Protein AF-A0A7C1B7V8-F1 (afdb_monomer)

Secondary structure (DSSP, 8-state):
------PPEEEEEEEEE-S---HHHHHHHHHHH-TT--HHHHHHHHTSSSEEEEEE-HHHHHHHHHHHHHTTEEEEEEEE----STTT------B-TT------SS--HHHHHHHHHHHHS--HHHHHHHHHHHHHHHHHHHHT--EEEEE-SSTTSSHHHHHHHHHHHHHHTT--EEEEE--SSS--HHHHHT---SSSHHHHHHH---HHHHPEE-SSTTEEEE---SPPS-HHHHHTSHHHHHHHHHHHHH-SEEEEE---STT-SHHHHHHTTSSEEEEEEETTTS-HHHHHHHH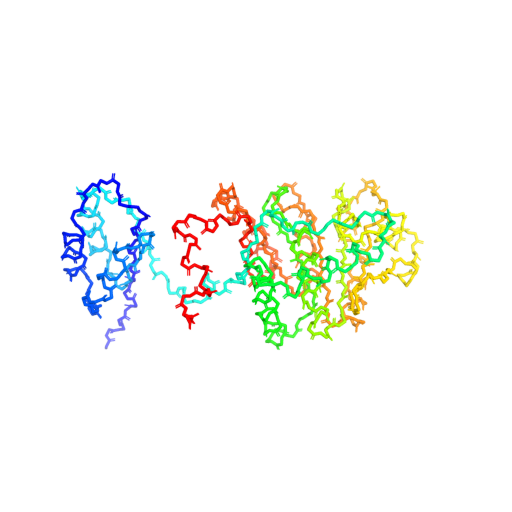HHHHHTT--EEEEEEES--TTSHHHHTT--------

Sequence (335 aa):
MKEDKPQKSYMVCVNEITSDADVQAIIENLSKFCKGARLDEVEHAVQSPPFSFRRMNFDSAQAAKEELEKLGCAVDIREGTGVSSAEEQLLFAQTSRKHKIRFAKGIDERQLIDSLDVFTSEDPAVEAYRALRTNLLVQMKQDNINSFLVTSPSPKEGKSTTVANLGIALANAGKKTILVDMDLRHSVLHEFMGIDNSLGVTNIVLDSLDPDLAISHTVFERLHFLPSGPTPPNPAEILSSSSVRELLAMLSNDFDVVLVDSPPIIGLTDAVVLGTIVGGVFLVIRAGRTSRQQMSLAVQMLQNVGCHILGAVLNEVDIHKPYYKVYAYSRSSRA

Nearest PDB structures (foldseek):
  3la6-assembly2_M  TM=8.755E-01  e=5.871E-21  Escherichia coli K-12
  3la6-assembly2_L  TM=8.670E-01  e=3.933E-21  Escherichia coli K-12
  3la6-assembly1_G  TM=8.899E-01  e=5.790E-20  Escherichia coli K-12
  3la6-assembly2_P  TM=8.646E-01  e=1.844E-20  Escherichia coli K-12
  3la6-assembly1_E  TM=8.677E-01  e=3.460E-20  Escherichia coli K-12

Solvent-accessible surface area (backbone atoms only — not comparable to full-atom values): 18193 Å² total; per-residue (Å²): 132,86,81,79,70,85,73,70,30,17,28,37,34,39,58,40,75,75,50,98,50,57,67,65,60,54,39,57,55,50,59,75,55,42,85,85,65,56,69,70,60,46,52,58,40,69,78,49,52,54,38,72,50,70,76,21,44,62,70,47,33,51,53,51,40,59,56,40,43,75,50,35,28,45,65,48,79,42,79,44,66,90,75,71,62,68,87,76,56,34,45,60,24,45,32,48,83,87,73,71,71,71,31,58,78,82,73,50,75,68,59,51,49,53,60,55,45,51,75,71,43,88,46,67,39,44,52,13,30,49,48,26,38,54,50,48,59,50,49,29,66,74,70,72,40,42,29,34,32,32,27,23,38,50,83,94,34,46,36,50,61,48,48,52,49,38,42,52,43,36,12,76,70,72,32,41,23,34,39,35,37,59,20,43,88,71,71,54,51,36,51,51,60,38,47,76,45,82,45,14,51,43,38,33,64,74,68,66,42,63,61,79,81,32,50,37,80,47,96,47,72,51,29,34,37,32,26,25,20,57,69,60,96,56,51,58,62,51,60,65,34,68,55,47,50,51,51,52,51,51,47,48,71,80,28,65,30,30,40,32,29,40,41,33,38,60,96,42,63,54,35,51,50,46,32,67,72,37,62,25,28,37,36,30,38,26,51,99,68,61,48,70,68,46,50,52,50,37,51,48,57,34,52,77,68,67,32,46,72,69,35,38,30,44,21,54,43,59,62,86,42,70,74,42,39,78,78,60,80,82,86,92,82,80,134

Foldseek 3Di:
DDDDDPQWKKKKWFADQADPQDLVQLLVLVVVFQDPDDSVVSSVCSVFPGDMGIGGHPVSNVSSQVSSVVSRTDMDMGTCPPPPDPAVVFLEQEAAPPDLLFQAQPDDPVSLVVNVVVCVDPDSNNVSLLSSLVSVVVVCVVLVFFEEEEAALAPPLQLLVSLLSNLLSNLVVVWLEEEAELALPDFDNCRSQSHDQQDFLCCCQPVVDDQVVQWADGSGHSYIYGHSHHRDPDSQVSLLDVSVLVVVVVCRVVTSHYYYYYYHDHPDCNSLNVLLSHPAYEYRAEPPPQDPVSVVVSVCSNVVSPGHYSHYYYYNDPCVDSVNVVVSDDDDDDD

Structure (mmCIF, N/CA/C/O backbone):
data_AF-A0A7C1B7V8-F1
#
_entry.id   AF-A0A7C1B7V8-F1
#
loop_
_atom_site.group_PDB
_atom_site.id
_atom_site.type_symbol
_atom_site.label_atom_id
_atom_site.label_alt_id
_atom_site.label_comp_id
_atom_site.label_asym_id
_atom_site.label_entity_id
_atom_site.label_seq_id
_atom_site.pdbx_PDB_ins_code
_atom_site.Cartn_x
_atom_site.Cartn_y
_atom_site.Cartn_z
_atom_site.occupancy
_atom_site.B_iso_or_equiv
_atom_site.auth_seq_id
_atom_site.auth_comp_id
_atom_site.auth_asym_id
_atom_site.auth_atom_id
_atom_site.pdbx_PDB_model_num
ATOM 1 N N . MET A 1 1 ? -52.965 10.461 3.002 1.00 36.53 1 MET A N 1
ATOM 2 C CA . MET A 1 1 ? -52.001 9.788 3.898 1.00 36.53 1 MET A CA 1
ATOM 3 C C . MET A 1 1 ? -50.746 10.638 3.919 1.00 36.53 1 MET A C 1
ATOM 5 O O . MET A 1 1 ? -50.216 10.895 2.850 1.00 36.53 1 MET A O 1
ATOM 9 N N . LYS A 1 2 ? -50.352 11.179 5.078 1.00 31.59 2 LYS A N 1
ATOM 10 C CA . LYS A 1 2 ? -49.068 11.881 5.210 1.00 31.59 2 LYS A CA 1
ATOM 11 C C . LYS A 1 2 ? -47.972 10.817 5.161 1.00 31.59 2 LYS A C 1
ATOM 13 O O . LYS A 1 2 ? -48.009 9.901 5.974 1.00 31.59 2 LYS A O 1
ATOM 18 N N . GLU A 1 3 ? -47.072 10.911 4.191 1.00 31.23 3 GLU A N 1
ATOM 19 C CA . GLU A 1 3 ? -45.829 10.139 4.185 1.00 31.23 3 GLU A CA 1
ATOM 20 C C . GLU A 1 3 ? -45.003 10.557 5.404 1.00 31.23 3 GLU A C 1
ATOM 22 O O . GLU A 1 3 ? -44.653 11.732 5.556 1.00 31.23 3 GLU A O 1
ATOM 27 N N . ASP A 1 4 ? -44.752 9.608 6.304 1.00 32.50 4 ASP A N 1
ATOM 28 C CA . ASP A 1 4 ? -43.864 9.802 7.444 1.00 32.50 4 ASP A CA 1
ATOM 29 C C . ASP A 1 4 ? -42.441 9.977 6.901 1.00 32.50 4 ASP A C 1
ATOM 31 O O . ASP A 1 4 ? -41.852 9.057 6.331 1.00 32.50 4 ASP A O 1
ATOM 35 N N . LYS A 1 5 ? -41.890 11.189 7.031 1.00 33.28 5 LYS A N 1
ATOM 36 C CA . LYS A 1 5 ? -40.470 11.423 6.751 1.00 33.28 5 LYS A CA 1
ATOM 37 C C . LYS A 1 5 ? -39.650 10.543 7.703 1.00 33.28 5 LYS A C 1
ATOM 39 O O . LYS A 1 5 ? -39.970 10.525 8.892 1.00 33.28 5 LYS A O 1
ATOM 44 N N . PRO A 1 6 ? -38.579 9.872 7.239 1.00 41.44 6 PRO A N 1
ATOM 45 C CA . PRO A 1 6 ? -37.715 9.099 8.122 1.00 41.44 6 PRO A CA 1
ATOM 46 C C . PRO A 1 6 ? -37.176 10.021 9.219 1.00 41.44 6 PRO A C 1
ATOM 48 O O . PRO A 1 6 ? -36.476 11.000 8.950 1.00 41.44 6 PRO A O 1
ATOM 51 N N . GLN A 1 7 ? -37.575 9.747 10.460 1.00 52.75 7 GLN A N 1
ATOM 52 C CA . GLN A 1 7 ? -37.152 10.519 11.618 1.00 52.75 7 GLN A CA 1
ATOM 53 C C . GLN A 1 7 ? -35.644 10.312 11.791 1.00 52.75 7 GLN A C 1
ATOM 55 O O . GLN A 1 7 ? -35.180 9.175 11.896 1.00 52.75 7 GLN A O 1
ATOM 60 N N . LYS A 1 8 ? -34.869 11.404 11.775 1.00 56.47 8 LYS A N 1
ATOM 61 C CA . LYS A 1 8 ? -33.419 11.360 11.997 1.00 56.47 8 LYS A CA 1
ATOM 62 C C . LYS A 1 8 ? -33.140 10.660 13.326 1.00 56.47 8 LYS A C 1
ATOM 64 O O . LYS A 1 8 ? -33.632 11.093 14.369 1.00 56.47 8 LYS A O 1
ATOM 69 N N . SER A 1 9 ? -32.376 9.575 13.272 1.00 61.22 9 SER A N 1
ATOM 70 C CA . SER A 1 9 ? -31.917 8.871 14.465 1.00 61.22 9 SER A CA 1
ATOM 71 C C . SER A 1 9 ? -30.567 9.431 14.887 1.00 61.22 9 SER A C 1
ATOM 73 O O . SER A 1 9 ? -29.793 9.855 14.042 1.00 61.22 9 SER A O 1
ATOM 75 N N . TYR A 1 10 ? -30.284 9.451 16.177 1.00 65.19 10 TYR A N 1
ATOM 76 C CA . TYR A 1 10 ? -29.049 9.944 16.766 1.00 65.19 10 TYR A CA 1
ATOM 77 C C . TYR A 1 10 ? -28.440 8.846 17.636 1.00 65.19 10 TYR A C 1
ATOM 79 O O . TYR A 1 10 ? -29.138 7.946 18.121 1.00 65.19 10 TYR A O 1
ATOM 87 N N . MET A 1 11 ? -27.121 8.909 17.785 1.00 67.56 11 MET A N 1
ATOM 88 C CA . MET A 1 11 ? -26.319 7.981 18.566 1.00 67.56 11 MET A CA 1
ATOM 89 C C . MET A 1 11 ? -25.524 8.749 19.619 1.00 67.56 11 MET A C 1
ATOM 91 O O . MET A 1 11 ? -24.864 9.733 19.290 1.00 67.56 11 MET A O 1
ATOM 95 N N . VAL A 1 12 ? -25.574 8.287 20.867 1.00 68.62 12 VAL A N 1
ATOM 96 C CA . VAL A 1 12 ? -24.780 8.826 21.981 1.00 68.62 12 VAL A CA 1
ATOM 97 C C . VAL A 1 12 ? -23.567 7.927 22.174 1.00 68.62 12 VAL A C 1
ATOM 99 O O . VAL A 1 12 ? -23.729 6.724 22.360 1.00 68.62 12 VAL A O 1
ATOM 102 N N . CYS A 1 13 ? -22.364 8.491 22.099 1.00 65.44 13 CYS A N 1
ATOM 103 C CA . CYS A 1 13 ? -21.090 7.800 22.277 1.00 65.44 13 CYS A CA 1
ATOM 104 C C . CYS A 1 13 ? -20.466 8.231 23.603 1.00 65.44 13 CYS A C 1
ATOM 106 O O . CYS A 1 13 ? -20.126 9.401 23.758 1.00 65.44 13 CYS A O 1
ATOM 108 N N . VAL A 1 14 ? -20.281 7.295 24.530 1.00 69.94 14 VAL A N 1
ATOM 109 C CA . VAL A 1 14 ? -19.531 7.530 25.767 1.00 69.94 14 VAL A CA 1
ATOM 110 C C . VAL A 1 14 ? -18.103 7.077 25.527 1.00 69.94 14 VAL A C 1
ATOM 112 O O . VAL A 1 14 ? -17.862 5.894 25.307 1.00 69.94 14 VAL A O 1
ATOM 115 N N . ASN A 1 15 ? -17.174 8.027 25.509 1.00 54.84 15 ASN A N 1
ATOM 116 C CA . ASN A 1 15 ? -15.785 7.800 25.131 1.00 54.84 15 ASN A CA 1
ATOM 117 C C . ASN A 1 15 ? -14.936 7.328 26.321 1.00 54.84 15 ASN A C 1
ATOM 119 O O . ASN A 1 15 ? -14.129 6.413 26.178 1.00 54.84 15 ASN A O 1
ATOM 123 N N . GLU A 1 16 ? -15.136 7.939 27.489 1.00 60.66 16 GLU A N 1
ATOM 124 C CA . GLU A 1 16 ? -14.394 7.669 28.724 1.00 60.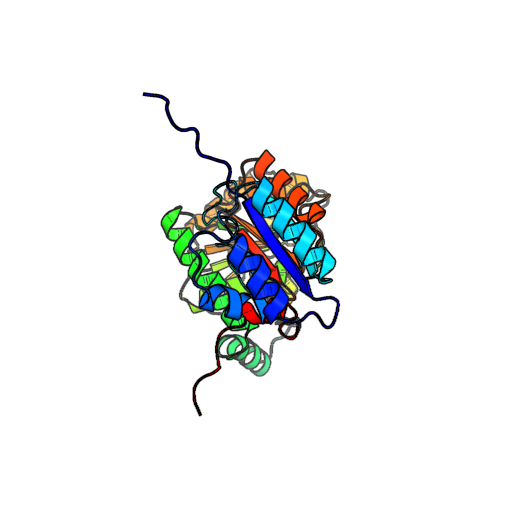66 16 GLU A CA 1
ATOM 125 C C . GLU A 1 16 ? -15.288 7.947 29.941 1.00 60.66 16 GLU A C 1
ATOM 127 O O . GLU A 1 16 ? -16.162 8.814 29.881 1.00 60.66 16 GLU A O 1
ATOM 132 N N . ILE A 1 17 ? -15.049 7.238 31.047 1.00 66.06 17 ILE A N 1
ATOM 133 C CA . ILE A 1 17 ? -15.612 7.545 32.369 1.00 66.06 17 ILE A CA 1
ATOM 134 C C . ILE A 1 17 ? -14.462 8.147 33.183 1.00 66.06 17 ILE A C 1
ATOM 136 O O . ILE A 1 17 ? -13.471 7.467 33.440 1.00 66.06 17 ILE A O 1
ATOM 140 N N . THR A 1 18 ? -14.542 9.442 33.491 1.00 54.88 18 THR A N 1
ATOM 141 C CA . THR A 1 18 ? -13.390 10.242 33.963 1.00 54.88 18 THR A CA 1
ATOM 142 C C . THR A 1 18 ? -13.337 10.448 35.482 1.00 54.88 18 THR A C 1
ATOM 144 O O . THR A 1 18 ? -12.369 11.014 35.986 1.00 54.88 18 THR A O 1
ATOM 147 N N . SER A 1 19 ? -14.332 9.963 36.227 1.00 58.62 19 SER A N 1
ATOM 148 C CA . SER A 1 19 ? -14.386 9.967 37.698 1.00 58.62 19 SER A CA 1
ATOM 149 C C . SER A 1 19 ? -14.930 8.632 38.228 1.00 58.62 19 SER A C 1
ATOM 151 O O . SER A 1 19 ? -15.380 7.811 37.429 1.00 58.62 19 SER A O 1
ATOM 153 N N . ASP A 1 20 ? -14.896 8.410 39.554 1.00 52.47 20 ASP A N 1
ATOM 154 C CA . ASP A 1 20 ? -15.548 7.282 40.258 1.00 52.47 20 ASP A CA 1
ATOM 155 C C . ASP A 1 20 ? -17.086 7.369 40.134 1.00 52.47 20 ASP A C 1
ATOM 157 O O . ASP A 1 20 ? -17.823 7.548 41.105 1.00 52.47 20 ASP A O 1
ATOM 161 N N . ALA A 1 21 ? -17.578 7.330 38.903 1.00 57.38 21 ALA A N 1
ATOM 162 C CA . ALA A 1 21 ? -18.981 7.327 38.571 1.00 57.38 21 ALA A CA 1
ATOM 163 C C . ALA A 1 21 ? -19.540 5.937 38.866 1.00 57.38 21 ALA A C 1
ATOM 165 O O . ALA A 1 21 ? -19.000 4.925 38.412 1.00 57.38 21 ALA A O 1
ATOM 166 N N . ASP A 1 22 ? -20.634 5.886 39.621 1.00 66.44 22 ASP A N 1
ATOM 167 C CA . ASP A 1 22 ? -21.344 4.637 39.844 1.00 66.44 22 ASP A CA 1
ATOM 168 C C . ASP A 1 22 ? -21.867 4.122 38.494 1.00 66.44 22 ASP A C 1
ATOM 170 O O . ASP A 1 22 ? -22.705 4.756 37.845 1.00 66.44 22 ASP A O 1
ATOM 174 N N . VAL A 1 23 ? -21.350 2.973 38.058 1.00 65.25 23 VAL A N 1
ATOM 175 C CA . VAL A 1 23 ? -21.779 2.273 36.839 1.00 65.25 23 VAL A CA 1
ATOM 176 C C . VAL A 1 23 ? -23.301 2.100 36.835 1.00 65.25 23 VAL A C 1
ATOM 178 O O . VAL A 1 23 ? -23.920 2.245 35.781 1.00 65.25 23 VAL A O 1
ATOM 181 N N . GLN A 1 24 ? -23.920 1.913 38.008 1.00 68.56 24 GLN A N 1
ATOM 182 C CA . GLN A 1 24 ? -25.375 1.835 38.140 1.00 68.56 24 GLN A CA 1
ATOM 183 C C . GLN A 1 24 ? -26.082 3.144 37.776 1.00 68.56 24 GLN A C 1
ATOM 185 O O . GLN A 1 24 ? -27.079 3.117 37.059 1.00 68.56 24 GLN A O 1
ATOM 190 N N . ALA A 1 25 ? -25.539 4.302 38.159 1.00 71.31 25 ALA A N 1
ATOM 191 C CA . ALA A 1 25 ? -26.115 5.598 37.797 1.00 71.31 25 ALA A CA 1
ATOM 192 C C . ALA A 1 25 ? -26.043 5.864 36.281 1.00 71.31 25 ALA A C 1
ATOM 194 O O . ALA A 1 25 ? -26.948 6.471 35.703 1.00 71.31 25 ALA A O 1
ATOM 195 N N . ILE A 1 26 ? -24.986 5.385 35.615 1.00 70.12 26 ILE A N 1
ATOM 196 C CA . ILE A 1 26 ? -24.851 5.466 34.154 1.00 70.12 26 ILE A CA 1
ATOM 197 C C . ILE A 1 26 ? -25.888 4.559 33.470 1.00 70.12 26 ILE A C 1
ATOM 199 O O . ILE A 1 26 ? -26.580 5.005 32.551 1.00 70.12 26 ILE A O 1
ATOM 203 N N . ILE A 1 27 ? -26.042 3.315 33.941 1.00 70.19 27 ILE A N 1
ATOM 204 C CA . ILE A 1 27 ? -27.020 2.346 33.419 1.00 70.19 27 ILE A CA 1
ATOM 205 C C . ILE A 1 27 ? -28.453 2.857 33.595 1.00 70.19 27 ILE A C 1
ATOM 207 O O . ILE A 1 27 ? -29.228 2.831 32.636 1.00 70.19 27 ILE A O 1
ATOM 211 N N . GLU A 1 28 ? -28.812 3.356 34.781 1.00 72.12 28 GLU A N 1
ATOM 212 C CA . GLU A 1 28 ? -30.149 3.888 35.060 1.00 72.12 28 GLU A CA 1
ATOM 213 C C . GLU A 1 28 ? -30.499 5.056 34.136 1.00 72.12 28 GLU A C 1
ATOM 215 O O . GLU A 1 28 ? -31.605 5.103 33.593 1.00 72.12 28 GLU A O 1
ATOM 220 N N . ASN A 1 29 ? -29.565 5.985 33.913 1.00 70.69 29 ASN A N 1
ATOM 221 C CA . ASN A 1 29 ? -29.814 7.128 33.039 1.00 70.69 29 ASN A CA 1
ATOM 222 C C . ASN A 1 29 ? -29.916 6.706 31.573 1.00 70.69 29 ASN A C 1
ATOM 224 O O . ASN A 1 29 ? -30.875 7.073 30.901 1.00 70.69 29 ASN A O 1
ATOM 228 N N . LEU A 1 30 ? -29.024 5.848 31.079 1.00 66.88 30 LEU A N 1
ATOM 229 C CA . LEU A 1 30 ? -29.104 5.345 29.703 1.00 66.88 30 LEU A CA 1
ATOM 230 C C . LEU A 1 30 ? -30.388 4.550 29.436 1.00 66.88 30 LEU A C 1
ATOM 232 O O . LEU A 1 30 ? -31.000 4.705 28.376 1.00 66.88 30 LEU A O 1
ATOM 236 N N . SER A 1 31 ? -30.839 3.759 30.410 1.00 67.50 31 SER A N 1
ATOM 237 C CA . SER A 1 31 ? -32.071 2.968 30.319 1.00 67.50 31 SER A CA 1
ATOM 238 C C . SER A 1 31 ? -33.328 3.840 30.204 1.00 67.50 31 SER A C 1
ATOM 240 O O . SER A 1 31 ? -34.290 3.434 29.553 1.00 67.50 31 SER A O 1
ATOM 242 N N . LYS A 1 32 ? -33.324 5.066 30.756 1.00 71.88 32 LYS A N 1
ATOM 243 C CA . LYS A 1 32 ? -34.427 6.035 30.587 1.00 71.88 32 LYS A CA 1
ATOM 244 C C . LYS A 1 32 ? -34.568 6.520 29.140 1.00 71.88 32 LYS A C 1
ATOM 246 O O . LYS A 1 32 ? -35.684 6.807 28.704 1.00 71.88 32 LYS A O 1
ATOM 251 N N . PHE A 1 33 ? -33.464 6.610 28.395 1.00 67.44 33 PHE A N 1
ATOM 252 C CA . PHE A 1 33 ? -33.442 7.187 27.043 1.00 67.44 33 PHE A CA 1
ATOM 253 C C . PHE A 1 33 ? -33.436 6.135 25.921 1.00 67.44 33 PHE A C 1
ATOM 255 O O . PHE A 1 33 ? -33.865 6.425 24.801 1.00 67.44 33 PHE A O 1
ATOM 262 N N . CYS A 1 34 ? -33.004 4.902 26.199 1.00 59.91 34 CYS A N 1
ATOM 263 C CA . CYS A 1 34 ? -32.953 3.814 25.221 1.00 59.91 34 CYS A CA 1
ATOM 264 C C . CYS A 1 34 ? -34.300 3.080 25.108 1.00 59.91 34 CYS A C 1
ATOM 266 O O . CYS A 1 34 ? -34.533 2.063 25.760 1.00 59.91 34 CYS A O 1
ATOM 268 N N . LYS A 1 35 ? -35.201 3.540 24.231 1.00 55.81 35 LYS A N 1
ATOM 269 C CA . LYS A 1 35 ? -36.433 2.790 23.925 1.00 55.81 35 LYS A CA 1
ATOM 270 C C . LYS A 1 35 ? -36.110 1.502 23.152 1.00 55.81 35 LYS A C 1
ATOM 272 O O . LYS A 1 35 ? -35.829 1.549 21.958 1.00 55.81 35 LYS A O 1
ATOM 277 N N . GLY A 1 36 ? -36.202 0.353 23.826 1.00 52.28 36 GLY A N 1
ATOM 278 C CA . GLY A 1 36 ? -36.128 -0.979 23.207 1.00 52.28 36 GLY A CA 1
ATOM 279 C C . GLY A 1 36 ? -34.764 -1.677 23.253 1.00 52.28 36 GLY A C 1
ATOM 280 O O . GLY A 1 36 ? -34.631 -2.723 22.624 1.00 52.28 36 GLY A O 1
ATOM 281 N N . ALA A 1 37 ? -33.779 -1.134 23.975 1.00 52.19 37 ALA A N 1
ATOM 282 C CA . ALA A 1 37 ? -32.569 -1.877 24.344 1.00 52.19 37 ALA A CA 1
ATOM 283 C C . ALA A 1 37 ? -32.852 -2.712 25.598 1.00 52.19 37 ALA A C 1
ATOM 285 O O . ALA A 1 37 ? -33.590 -2.262 26.481 1.00 52.19 37 ALA A O 1
ATOM 286 N N . ARG A 1 38 ? -32.302 -3.926 25.683 1.00 57.56 38 ARG A N 1
ATOM 287 C CA . ARG A 1 38 ? -32.459 -4.732 26.898 1.00 57.56 38 ARG A CA 1
ATOM 288 C C . ARG A 1 38 ? -31.463 -4.261 27.968 1.00 57.56 38 ARG A C 1
ATOM 290 O O . ARG A 1 38 ? -30.351 -3.859 27.638 1.00 57.56 38 ARG A O 1
ATOM 297 N N . LEU A 1 39 ? -31.865 -4.288 29.242 1.00 61.56 39 LEU A N 1
ATOM 298 C CA . LEU A 1 39 ? -31.063 -3.762 30.360 1.00 61.56 39 LEU A CA 1
ATOM 299 C C . LEU A 1 39 ? -29.679 -4.436 30.452 1.00 61.56 39 LEU A C 1
ATOM 301 O O . LEU A 1 39 ? -28.682 -3.767 30.689 1.00 61.56 39 LEU A O 1
ATOM 305 N N . ASP A 1 40 ? -29.616 -5.737 30.162 1.00 62.34 40 ASP A N 1
ATOM 306 C CA . ASP A 1 40 ? -28.395 -6.549 30.104 1.00 62.34 40 ASP A CA 1
ATOM 307 C C . ASP A 1 40 ? -27.401 -6.071 29.029 1.00 62.34 40 ASP A C 1
ATOM 309 O O . ASP A 1 40 ? -26.188 -6.118 29.235 1.00 62.34 40 ASP A O 1
ATOM 313 N N . GLU A 1 41 ? -27.892 -5.551 27.900 1.00 59.75 41 GLU A N 1
ATOM 314 C CA . GLU A 1 41 ? -27.043 -4.969 26.850 1.00 59.75 41 GLU A CA 1
ATOM 315 C C . GLU A 1 41 ? -26.436 -3.633 27.298 1.00 59.75 41 GLU A C 1
ATOM 317 O O . GLU A 1 41 ? -25.274 -3.345 27.004 1.00 59.75 41 GLU A O 1
ATOM 322 N N . VAL A 1 42 ? -27.209 -2.829 28.038 1.00 63.50 42 VAL A N 1
ATOM 323 C CA . VAL A 1 42 ? -26.752 -1.551 28.601 1.00 63.50 42 VAL 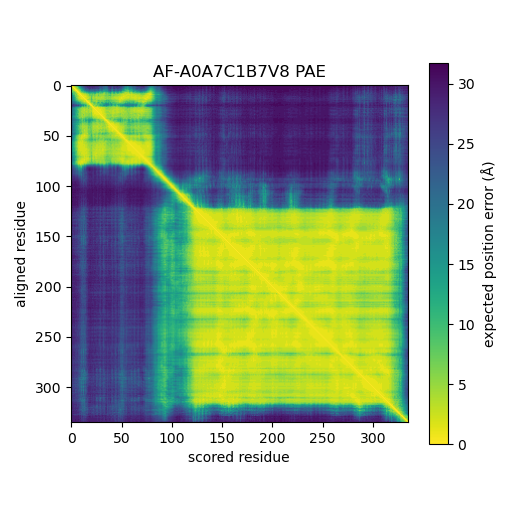A CA 1
ATOM 324 C C . VAL A 1 42 ? -25.700 -1.800 29.682 1.00 63.50 42 VAL A C 1
ATOM 326 O O . VAL A 1 42 ? -24.635 -1.187 29.648 1.00 63.50 42 VAL A O 1
ATOM 329 N N . GLU A 1 43 ? -25.962 -2.734 30.597 1.00 65.62 43 GLU A N 1
ATOM 330 C CA . GLU A 1 43 ? -25.045 -3.121 31.674 1.00 65.62 43 GLU A CA 1
ATOM 331 C C . GLU A 1 43 ? -23.687 -3.579 31.141 1.00 65.62 43 GLU A C 1
ATOM 333 O O . GLU A 1 43 ? -22.645 -3.120 31.613 1.00 65.62 43 GLU A O 1
ATOM 338 N N . HIS A 1 44 ? -23.688 -4.444 30.124 1.00 65.88 44 HIS A N 1
ATOM 339 C CA . HIS A 1 44 ? -22.452 -4.936 29.527 1.00 65.88 44 HIS A CA 1
ATOM 340 C C . HIS A 1 44 ? -21.672 -3.826 28.809 1.00 65.88 44 HIS A C 1
ATOM 342 O O . HIS A 1 44 ? -20.452 -3.735 28.948 1.00 65.88 44 HIS A O 1
ATOM 348 N N . ALA A 1 45 ? -22.369 -2.956 28.073 1.00 58.91 45 ALA A N 1
ATOM 349 C CA . ALA A 1 45 ? -21.749 -1.860 27.336 1.00 58.91 45 ALA A CA 1
ATOM 350 C C . ALA A 1 45 ? -21.069 -0.844 28.271 1.00 58.91 45 ALA A C 1
ATOM 352 O O . ALA A 1 45 ? -19.942 -0.423 28.009 1.00 58.91 45 ALA A O 1
ATOM 353 N N . VAL A 1 46 ? -21.717 -0.493 29.387 1.00 64.81 46 VAL A N 1
ATOM 354 C CA . VAL A 1 46 ? -21.217 0.523 30.328 1.00 64.81 46 VAL A CA 1
ATOM 355 C C . VAL A 1 46 ? -19.934 0.087 31.042 1.00 64.81 46 VAL A C 1
ATOM 357 O O . VAL A 1 46 ? -19.083 0.923 31.342 1.00 64.81 46 VAL A O 1
ATOM 360 N N . GLN A 1 47 ? -19.742 -1.217 31.254 1.00 65.00 47 GLN A N 1
ATOM 361 C CA . GLN A 1 47 ? -18.530 -1.763 31.877 1.00 65.00 47 GLN A CA 1
ATOM 362 C C . GLN A 1 47 ? -17.268 -1.613 31.013 1.00 65.00 47 GLN A C 1
ATOM 364 O O . GLN A 1 47 ? -16.165 -1.869 31.496 1.00 65.00 47 GLN A O 1
ATOM 369 N N . SER A 1 48 ? -17.392 -1.254 29.732 1.00 56.28 48 SER A N 1
ATOM 370 C CA . SER A 1 48 ? -16.259 -1.193 28.802 1.00 56.28 48 SER A CA 1
ATOM 371 C C . SER A 1 48 ? -16.341 0.004 27.847 1.00 56.28 48 SER A C 1
ATOM 373 O O . SER A 1 48 ? -16.601 -0.180 26.657 1.00 56.28 48 SER A O 1
ATOM 375 N N . PRO 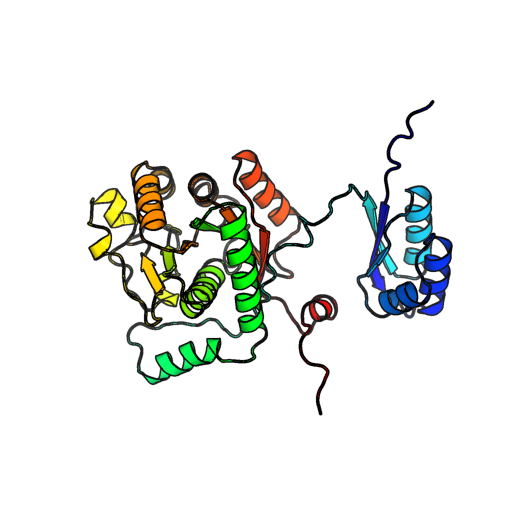A 1 49 ? -16.076 1.241 28.320 1.00 55.41 49 PRO A N 1
ATOM 376 C CA . PRO A 1 49 ? -15.935 2.387 27.434 1.00 55.41 49 PRO A CA 1
ATOM 377 C C . PRO A 1 49 ? -14.791 2.203 26.411 1.00 55.41 49 PRO A C 1
ATOM 379 O O . PRO A 1 49 ? -13.728 1.672 26.754 1.00 55.41 49 PRO A O 1
ATOM 382 N N . PRO A 1 50 ? -14.972 2.683 25.169 1.00 51.38 50 PRO A N 1
ATOM 383 C CA . PRO A 1 50 ? -16.135 3.432 24.727 1.00 51.38 50 PRO A CA 1
ATOM 384 C C . PRO A 1 50 ? -17.266 2.544 24.225 1.00 51.38 50 PRO A C 1
ATOM 386 O O . PRO A 1 50 ? -17.050 1.507 23.601 1.00 51.38 50 PRO A O 1
ATOM 389 N N . PHE A 1 51 ? -18.485 3.029 24.407 1.00 61.06 51 PHE A N 1
ATOM 390 C CA . PHE A 1 51 ? -19.697 2.373 23.937 1.00 61.06 51 PHE A CA 1
ATOM 391 C C . PHE A 1 51 ? -20.650 3.397 23.325 1.00 61.06 51 PHE A C 1
ATOM 393 O O . PHE A 1 51 ? -20.509 4.608 23.516 1.00 61.06 51 PHE A O 1
ATOM 400 N N . SER A 1 52 ? -21.629 2.920 22.557 1.00 64.38 52 SER A N 1
ATOM 401 C CA . SER A 1 52 ? -22.598 3.804 21.916 1.00 64.38 52 SER A CA 1
ATOM 402 C C . SER A 1 52 ? -24.009 3.244 21.933 1.00 64.38 52 SER A C 1
ATOM 404 O O . SER A 1 52 ? -24.199 2.047 21.731 1.00 64.38 52 SER A O 1
ATOM 406 N N . PHE A 1 53 ? -24.989 4.127 22.104 1.00 67.06 53 PHE A N 1
ATOM 407 C CA . PHE A 1 53 ? -26.407 3.789 22.058 1.00 67.06 53 PHE A CA 1
ATOM 408 C C . PHE A 1 53 ? -27.068 4.458 20.864 1.00 67.06 53 PHE A C 1
ATOM 410 O O . PHE A 1 53 ? -26.987 5.673 20.696 1.00 67.06 53 PHE A O 1
ATOM 417 N N . ARG A 1 54 ? -27.698 3.643 20.014 1.00 66.00 54 ARG A N 1
ATOM 418 C CA . ARG A 1 54 ? -28.352 4.059 18.763 1.00 66.00 54 ARG A CA 1
ATOM 419 C C . ARG A 1 54 ? -29.858 4.255 18.971 1.00 66.00 54 ARG A C 1
ATOM 421 O O . ARG A 1 54 ? -30.410 3.840 19.984 1.00 66.00 54 ARG A O 1
ATOM 428 N N . ARG A 1 55 ? -30.531 4.800 17.948 1.00 64.56 55 ARG A N 1
ATOM 429 C CA . ARG A 1 55 ? -32.003 4.934 17.849 1.00 64.56 55 ARG A CA 1
ATOM 430 C C . ARG A 1 55 ? -32.634 5.947 18.817 1.00 64.56 55 ARG A C 1
ATOM 432 O O . ARG A 1 55 ? -33.791 5.794 19.197 1.00 64.56 55 ARG A O 1
ATOM 439 N N . MET A 1 56 ? -31.913 7.008 19.171 1.00 68.69 56 MET A N 1
ATOM 440 C CA . MET A 1 56 ? -32.484 8.144 19.904 1.00 68.69 56 MET A CA 1
ATOM 441 C C . MET A 1 56 ? -32.973 9.220 18.928 1.00 68.69 56 MET A C 1
ATOM 443 O O . MET A 1 56 ? -32.442 9.345 17.828 1.00 68.69 56 MET A O 1
ATOM 447 N N . ASN A 1 57 ? -33.972 10.017 19.305 1.00 76.62 57 ASN A N 1
ATOM 448 C CA . ASN A 1 57 ? -34.175 11.312 18.648 1.00 76.62 57 ASN A CA 1
ATOM 449 C C . ASN A 1 57 ? -33.159 12.330 19.206 1.00 76.62 57 ASN A C 1
ATOM 451 O O . ASN A 1 57 ? -32.480 12.045 20.195 1.00 76.62 57 ASN A O 1
ATOM 455 N N . PHE A 1 58 ? -33.034 13.496 18.568 1.00 74.19 58 PHE A N 1
ATOM 456 C CA . PHE A 1 58 ? -32.036 14.499 18.958 1.00 74.19 58 PHE A CA 1
ATOM 457 C C . PHE A 1 58 ? -32.194 14.941 20.418 1.00 74.19 58 PHE A C 1
ATOM 459 O O . PHE A 1 58 ? -31.220 14.928 21.163 1.00 74.19 58 PHE A O 1
ATOM 466 N N . ASP A 1 59 ? -33.426 15.232 20.841 1.00 75.62 59 ASP A N 1
ATOM 467 C CA . ASP A 1 59 ? -33.721 15.707 22.197 1.00 75.62 59 ASP A CA 1
ATOM 468 C C . ASP A 1 59 ? -33.333 14.671 23.264 1.00 75.62 59 ASP A C 1
ATOM 470 O O . ASP A 1 59 ? -32.740 15.011 24.285 1.00 75.62 59 ASP A O 1
ATOM 474 N N . SER A 1 60 ? -33.599 13.385 23.006 1.00 74.00 60 SER A N 1
ATOM 475 C CA . SER A 1 60 ? -33.222 12.292 23.915 1.00 74.00 60 SER A CA 1
ATOM 476 C C . SER A 1 60 ? -31.708 12.088 23.949 1.00 74.00 60 SER A C 1
ATOM 478 O O . SER A 1 60 ? -31.153 11.827 25.012 1.00 74.00 60 SER A O 1
ATOM 480 N N . ALA A 1 61 ? -31.029 12.231 22.806 1.00 73.12 61 ALA A N 1
ATOM 481 C CA . ALA A 1 61 ? -29.573 12.143 22.738 1.00 73.12 61 ALA A CA 1
ATOM 482 C C . ALA A 1 61 ? -28.896 13.310 23.475 1.00 73.12 61 ALA A C 1
ATOM 484 O O . ALA A 1 61 ? -27.881 13.114 24.143 1.00 73.12 61 ALA A O 1
ATOM 485 N N . GLN A 1 62 ? -29.475 14.511 23.390 1.00 77.50 62 GLN A N 1
ATOM 486 C CA . GLN A 1 62 ? -28.987 15.698 24.085 1.00 77.50 62 GLN A CA 1
ATOM 487 C C . GLN A 1 62 ? -29.199 15.611 25.598 1.00 77.50 62 GLN A C 1
ATOM 489 O O . GLN A 1 62 ? -28.252 15.840 26.347 1.00 77.50 62 GLN A O 1
ATOM 494 N N . ALA A 1 63 ? -30.380 15.177 26.043 1.00 79.75 63 ALA A N 1
ATOM 495 C CA . ALA A 1 63 ? -30.645 14.927 27.458 1.00 79.75 63 ALA A CA 1
ATOM 496 C C . ALA A 1 63 ? -29.707 13.852 28.039 1.00 79.75 63 ALA A C 1
ATOM 498 O O . ALA A 1 63 ? -29.115 14.055 29.099 1.00 79.75 63 ALA A O 1
ATOM 499 N N . ALA A 1 64 ? -29.502 12.745 27.314 1.00 77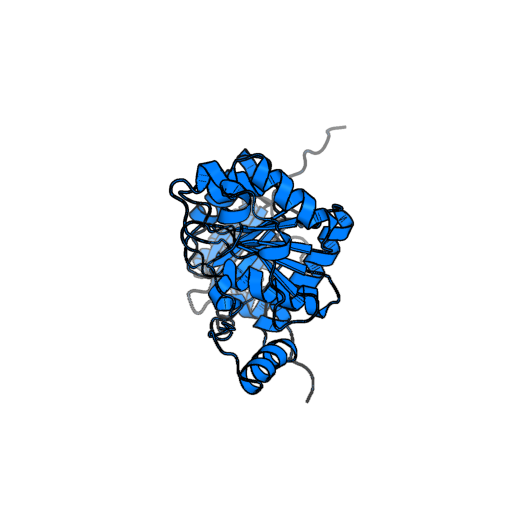.19 64 ALA A N 1
ATOM 500 C CA . ALA A 1 64 ? -28.577 11.693 27.725 1.00 77.19 64 ALA A CA 1
ATOM 501 C C . ALA A 1 64 ? -27.134 12.209 27.838 1.00 77.19 64 ALA A C 1
ATOM 503 O O . ALA A 1 64 ? -26.452 11.909 28.815 1.00 77.19 64 ALA A O 1
ATOM 504 N N . LYS A 1 65 ? -26.671 13.021 26.877 1.00 81.19 65 LYS A N 1
ATOM 505 C CA . LYS A 1 65 ? -25.341 13.641 26.932 1.00 81.19 65 LYS A CA 1
ATOM 506 C C . LYS A 1 65 ? -25.163 14.495 28.187 1.00 81.19 65 LYS A C 1
ATOM 508 O O . LYS A 1 65 ? -24.187 14.303 28.904 1.00 81.19 65 LYS A O 1
ATOM 513 N N . GLU A 1 66 ? -26.099 15.399 28.465 1.00 80.50 66 GLU A N 1
ATOM 514 C CA . GLU A 1 66 ? -26.009 16.305 29.615 1.00 80.50 66 GLU A CA 1
ATOM 515 C C . GLU A 1 66 ? -25.990 15.556 30.956 1.00 80.50 66 GLU A C 1
ATOM 517 O O . GLU A 1 66 ? -25.275 15.951 31.877 1.00 80.50 66 GLU A O 1
ATOM 522 N N . GLU A 1 67 ? -26.766 14.477 31.094 1.00 80.12 67 GLU A N 1
ATOM 523 C CA . GLU A 1 67 ? -26.753 13.655 32.310 1.00 80.12 67 GLU A CA 1
ATOM 524 C C . GLU A 1 67 ? -25.453 12.864 32.468 1.00 80.12 67 GLU A C 1
ATOM 526 O O . GLU A 1 67 ? -24.907 12.790 33.567 1.00 80.12 67 GLU A O 1
ATOM 531 N N . LEU A 1 68 ? -24.917 12.318 31.377 1.00 75.94 68 LEU A N 1
ATOM 532 C CA . LEU A 1 68 ? -23.674 11.552 31.405 1.00 75.94 68 LEU A CA 1
ATOM 533 C C . LEU A 1 68 ? -22.449 12.446 31.644 1.00 75.94 68 LEU A C 1
ATOM 535 O O . LEU A 1 68 ? -21.558 12.068 32.401 1.00 75.94 68 LEU A O 1
ATOM 539 N N . GLU A 1 69 ? -22.410 13.654 31.078 1.00 77.25 69 GLU A N 1
ATOM 540 C CA . GLU A 1 69 ? -21.343 14.628 31.352 1.00 77.25 69 GLU A CA 1
ATOM 541 C C . GLU A 1 69 ? -21.332 15.064 32.828 1.00 77.25 69 GLU A C 1
ATOM 543 O O . GLU A 1 69 ? -20.259 15.209 33.415 1.00 77.25 69 GLU A O 1
ATOM 548 N N . LYS A 1 70 ? -22.502 15.183 33.481 1.00 79.31 70 LYS A N 1
ATOM 549 C CA . LYS A 1 70 ? -22.592 15.425 34.940 1.00 79.31 70 LYS A CA 1
ATOM 550 C C . LYS A 1 70 ? -22.007 14.281 35.769 1.00 79.31 70 LYS A C 1
ATOM 552 O O . LYS A 1 70 ? -21.521 14.522 36.870 1.00 79.31 70 LYS A O 1
ATOM 557 N N . LEU A 1 71 ? -22.038 13.059 35.241 1.00 72.94 71 LEU A N 1
ATOM 558 C CA . LEU A 1 71 ? -21.407 11.880 35.837 1.00 72.94 71 LEU A CA 1
ATOM 559 C C . LEU A 1 71 ? -19.914 11.774 35.489 1.00 72.94 71 LEU A C 1
ATOM 561 O O . LEU A 1 71 ? -19.297 10.754 35.768 1.00 72.94 71 LEU A O 1
ATOM 565 N N . GLY A 1 72 ? -19.318 12.795 34.867 1.00 68.62 72 GLY A N 1
ATOM 566 C CA . GLY A 1 72 ? -17.917 12.760 34.461 1.00 68.62 72 GLY A CA 1
ATOM 567 C C . GLY A 1 72 ? -17.661 11.853 33.258 1.00 68.62 72 GLY A C 1
ATOM 568 O O . GLY A 1 72 ? -16.540 11.393 33.067 1.00 68.62 72 GLY A O 1
ATOM 569 N N . CYS A 1 73 ? -18.663 11.557 32.433 1.00 71.88 73 CYS A N 1
ATOM 570 C CA . CYS A 1 73 ? -18.431 10.865 31.170 1.00 71.88 73 CYS A CA 1
ATOM 571 C C . CYS A 1 73 ? -18.006 11.864 30.085 1.00 71.88 73 CYS A C 1
ATOM 573 O O . CYS A 1 73 ? -18.588 12.940 29.961 1.00 71.88 73 CYS A O 1
ATOM 575 N N . ALA A 1 74 ? -17.042 11.494 29.243 1.00 68.50 74 ALA A N 1
ATOM 576 C CA . ALA A 1 74 ? -16.764 12.222 28.007 1.00 68.50 74 ALA A CA 1
ATOM 577 C C . ALA A 1 74 ? -17.732 11.735 26.916 1.00 68.50 74 ALA A C 1
ATOM 579 O O . ALA A 1 74 ? -17.650 10.572 26.517 1.00 68.50 74 ALA A O 1
ATOM 580 N N . VAL A 1 75 ? -18.656 12.584 26.444 1.00 69.88 75 VAL A N 1
ATOM 581 C CA . VAL A 1 75 ? -19.785 12.144 25.601 1.00 69.88 75 VAL A CA 1
ATOM 582 C C . VAL A 1 75 ? -19.946 12.955 24.316 1.00 69.88 75 VAL A C 1
ATOM 584 O O . VAL A 1 75 ? -20.004 14.183 24.332 1.00 69.88 75 VAL A O 1
ATOM 587 N N . ASP A 1 76 ? -20.128 12.247 23.201 1.00 68.94 76 ASP A N 1
ATOM 588 C CA . ASP A 1 76 ? -20.451 12.820 21.893 1.00 68.94 76 ASP A CA 1
ATOM 589 C C . ASP A 1 76 ? -21.842 12.389 21.411 1.00 68.94 76 ASP A C 1
ATOM 591 O O . ASP A 1 76 ? -22.254 11.246 21.605 1.00 68.94 76 ASP A O 1
ATOM 595 N N . ILE A 1 77 ? -22.543 13.276 20.698 1.00 67.56 77 ILE A N 1
ATOM 596 C CA . ILE A 1 77 ? -23.764 12.940 19.948 1.00 67.56 77 ILE A CA 1
ATOM 597 C C . ILE A 1 77 ? -23.421 12.915 18.465 1.00 67.56 77 ILE A C 1
ATOM 599 O O . ILE A 1 77 ? -22.786 13.834 17.948 1.00 67.56 77 ILE A O 1
ATOM 603 N N . ARG A 1 78 ? -23.873 11.880 17.763 1.00 64.44 78 ARG A N 1
ATOM 604 C CA . ARG A 1 78 ? -23.735 11.743 16.312 1.00 64.44 78 ARG A CA 1
ATOM 605 C C . ARG A 1 78 ? -25.112 11.631 15.678 1.00 64.44 78 ARG A C 1
ATOM 607 O O . ARG A 1 78 ? -25.957 10.886 16.167 1.00 64.44 78 ARG A O 1
ATOM 614 N N . GLU A 1 79 ? -25.345 12.356 14.588 1.00 59.44 79 GLU A N 1
ATOM 615 C CA . GLU A 1 79 ? -26.520 12.120 13.748 1.00 59.44 79 GLU A CA 1
ATOM 616 C C . GLU A 1 79 ? -26.334 10.769 13.055 1.00 59.44 79 GLU A C 1
ATOM 618 O O . GLU A 1 79 ? -25.406 10.578 12.273 1.00 59.44 79 GLU A O 1
ATOM 623 N N . GLY A 1 80 ? -27.193 9.815 13.394 1.00 51.22 80 GLY A N 1
ATOM 624 C CA . GLY A 1 80 ? -27.332 8.538 12.717 1.00 51.22 80 GLY A CA 1
ATOM 625 C C . GLY A 1 80 ? -27.990 8.765 11.365 1.00 51.22 80 GLY A C 1
ATOM 626 O O . GLY A 1 80 ? -29.166 8.448 11.165 1.00 51.22 80 GLY A O 1
ATOM 627 N N . THR A 1 81 ? -27.220 9.317 10.428 1.00 37.50 81 THR A N 1
ATOM 628 C CA . THR A 1 81 ? -27.412 8.990 9.020 1.00 37.50 81 THR A CA 1
ATOM 629 C C . THR A 1 81 ? -27.256 7.476 8.936 1.00 37.50 81 THR A C 1
ATOM 631 O O . THR A 1 81 ? -26.366 6.918 9.570 1.00 37.50 81 THR A O 1
ATOM 634 N N . GLY A 1 82 ? -28.174 6.780 8.271 1.00 33.22 82 GLY A N 1
ATOM 635 C CA . GLY A 1 82 ? -28.149 5.323 8.145 1.00 33.22 82 GLY A CA 1
ATOM 636 C C . GLY A 1 82 ? -26.934 4.816 7.364 1.00 33.22 82 GLY A C 1
ATOM 637 O O . GLY A 1 82 ? -27.091 4.269 6.282 1.00 33.22 82 GLY A O 1
ATOM 638 N N . VAL A 1 83 ? -25.730 4.979 7.909 1.00 30.38 83 VAL A N 1
ATOM 639 C CA . VAL A 1 83 ? -24.507 4.325 7.472 1.00 30.38 83 VAL A CA 1
ATOM 640 C C . VAL A 1 83 ? -24.532 2.953 8.122 1.00 30.38 83 VAL A C 1
ATOM 642 O O . VAL A 1 83 ? -23.915 2.691 9.152 1.00 30.38 83 VAL A O 1
ATOM 645 N N . SER A 1 84 ? -25.331 2.067 7.534 1.00 31.55 84 SER A N 1
ATOM 646 C CA . SER A 1 84 ? -25.021 0.656 7.637 1.00 31.55 84 SER A CA 1
ATOM 647 C C . SER A 1 84 ? -23.696 0.418 6.911 1.00 31.55 84 SER A C 1
ATOM 649 O O . SER A 1 84 ? -23.476 0.900 5.800 1.00 31.55 84 SER A O 1
ATOM 651 N N . SER A 1 85 ? -22.840 -0.359 7.560 1.00 33.44 85 SER A N 1
ATOM 652 C CA . SER A 1 85 ? -21.871 -1.262 6.946 1.00 33.44 85 SER A CA 1
ATOM 653 C C . SER A 1 85 ? -20.637 -0.716 6.216 1.00 33.44 85 SER A C 1
ATOM 655 O O . SER A 1 85 ? -19.683 -1.465 6.170 1.00 33.44 85 SER A O 1
ATOM 657 N N . ALA A 1 86 ? -20.516 0.531 5.754 1.00 31.20 86 ALA A N 1
ATOM 658 C CA . ALA A 1 86 ? -19.259 0.952 5.092 1.00 31.20 86 ALA A CA 1
ATOM 659 C C . ALA A 1 86 ? -18.151 1.423 6.064 1.00 31.20 86 ALA A C 1
ATOM 661 O O . ALA A 1 86 ? -16.974 1.189 5.814 1.00 31.20 86 ALA A O 1
ATOM 662 N N . GLU A 1 87 ? -18.508 2.046 7.194 1.00 31.14 87 GLU A N 1
ATOM 663 C CA . GLU A 1 87 ? 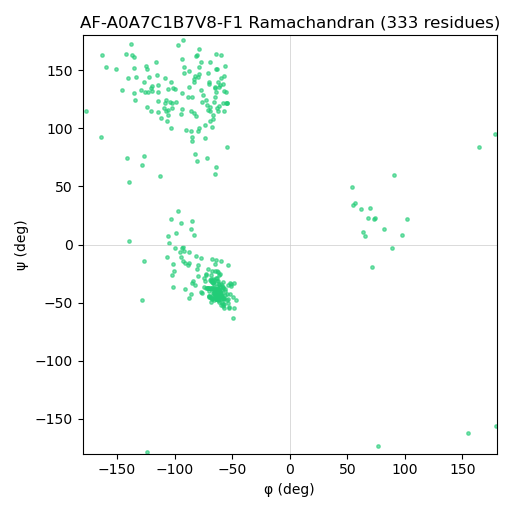-17.540 2.521 8.207 1.00 31.14 87 GLU A CA 1
ATOM 664 C C . GLU A 1 87 ? -17.182 1.450 9.259 1.00 31.14 87 GLU A C 1
ATOM 666 O O . GLU A 1 87 ? -16.171 1.572 9.948 1.00 31.14 87 GLU A O 1
ATOM 671 N N . GLU A 1 88 ? -17.982 0.381 9.361 1.00 30.72 88 GLU A N 1
ATOM 672 C CA . GLU A 1 88 ? -17.743 -0.771 10.252 1.00 30.72 88 GLU A CA 1
ATOM 673 C C . GLU A 1 88 ? -17.169 -1.999 9.516 1.00 30.72 88 GLU A C 1
ATOM 675 O O . GLU A 1 88 ? -16.599 -2.869 10.167 1.00 30.72 88 GLU A O 1
ATOM 680 N N . GLN A 1 89 ? -17.252 -2.068 8.177 1.00 28.77 89 GLN A N 1
ATOM 681 C CA . GLN A 1 89 ? -16.653 -3.143 7.358 1.00 28.77 89 GLN A CA 1
ATOM 682 C C . GLN A 1 89 ? -15.293 -2.759 6.771 1.00 28.77 89 GLN A C 1
ATOM 684 O O . GLN A 1 89 ? -14.889 -3.254 5.719 1.00 28.77 89 GLN A O 1
ATOM 689 N N . LEU A 1 90 ? -14.550 -1.886 7.446 1.00 31.61 90 LEU A N 1
ATOM 690 C CA . LEU A 1 90 ? -13.154 -1.721 7.090 1.00 31.61 90 LEU A CA 1
ATOM 691 C C . LEU A 1 90 ? -12.400 -3.023 7.374 1.00 31.61 90 LEU A C 1
ATOM 693 O O . LEU A 1 90 ? -12.546 -3.640 8.426 1.00 31.61 90 LEU A O 1
ATOM 697 N N . LEU A 1 91 ? -11.580 -3.418 6.408 1.00 33.56 91 LEU A N 1
ATOM 698 C CA . LEU A 1 91 ? -10.612 -4.503 6.472 1.00 33.56 91 LEU A CA 1
ATOM 699 C C . LEU A 1 91 ? -9.661 -4.317 7.683 1.00 33.56 91 LEU A C 1
ATOM 701 O O . LEU A 1 91 ? -8.576 -3.751 7.569 1.00 33.56 91 LEU A O 1
ATOM 705 N N . PHE A 1 92 ? -10.070 -4.755 8.875 1.00 34.78 92 PHE A N 1
ATOM 706 C CA . PHE A 1 92 ? -9.269 -4.618 10.092 1.00 34.78 92 PHE A CA 1
ATOM 707 C C . PHE A 1 92 ? -8.099 -5.616 10.082 1.00 34.78 92 PHE A C 1
ATOM 709 O O . PHE A 1 92 ? -8.274 -6.792 10.389 1.00 34.78 92 PHE A O 1
ATOM 716 N N . ALA A 1 93 ? -6.890 -5.128 9.791 1.00 33.31 93 ALA A N 1
ATOM 717 C CA . ALA A 1 93 ? -5.654 -5.720 10.296 1.00 33.31 93 ALA A CA 1
ATOM 718 C C . ALA A 1 93 ? -5.082 -4.824 11.399 1.00 33.31 93 ALA A C 1
ATOM 720 O O . ALA A 1 93 ? -4.693 -3.691 11.132 1.00 33.31 93 ALA A O 1
ATOM 721 N N . GLN A 1 94 ? -5.020 -5.333 12.629 1.00 41.47 94 GLN A N 1
ATOM 722 C CA . GLN A 1 94 ? -4.256 -4.740 13.723 1.00 41.47 94 GLN A CA 1
ATOM 723 C C . GLN A 1 94 ? -2.811 -5.215 13.672 1.00 41.47 94 GLN A C 1
ATOM 725 O O . GLN A 1 94 ? -2.541 -6.386 13.890 1.00 41.47 94 GLN A O 1
ATOM 730 N N . THR A 1 95 ? -1.860 -4.325 13.432 1.00 37.47 95 THR A N 1
ATOM 731 C CA . THR A 1 95 ? -0.465 -4.741 13.244 1.00 37.47 95 THR A CA 1
ATOM 732 C C . THR A 1 95 ? 0.421 -4.079 14.290 1.00 37.47 95 THR A C 1
ATOM 734 O O . THR A 1 95 ? 0.538 -2.856 14.354 1.00 37.47 95 THR A O 1
ATOM 737 N N . SER A 1 96 ? 1.013 -4.888 15.173 1.00 34.97 96 SER A N 1
ATOM 738 C CA . SER A 1 96 ? 1.910 -4.416 16.233 1.00 34.97 96 SER A CA 1
ATOM 739 C C . SER A 1 96 ? 3.328 -4.198 15.696 1.00 34.97 96 SER A C 1
ATOM 741 O O . SER A 1 96 ? 3.822 -4.959 14.864 1.00 34.97 96 SER A O 1
ATOM 743 N N . ARG A 1 97 ? 4.026 -3.174 16.211 1.00 34.69 97 ARG A N 1
ATOM 744 C CA . ARG A 1 97 ? 5.387 -2.758 15.799 1.00 34.69 97 ARG A CA 1
ATOM 745 C C . ARG A 1 97 ? 6.452 -3.859 15.816 1.00 34.69 97 ARG A C 1
ATOM 747 O O . ARG A 1 97 ? 7.517 -3.652 15.238 1.00 34.69 97 ARG A O 1
ATOM 754 N N . LYS A 1 98 ? 6.220 -4.973 16.514 1.00 33.47 98 LYS A N 1
ATOM 755 C CA . LYS A 1 98 ? 7.234 -6.015 16.720 1.00 33.47 98 LYS A CA 1
ATOM 756 C C . LYS A 1 98 ? 7.566 -6.824 15.460 1.00 33.47 98 LYS A C 1
ATOM 758 O O . LYS A 1 98 ? 8.672 -7.341 15.392 1.00 33.47 98 LYS A O 1
ATOM 763 N N . HIS A 1 99 ? 6.695 -6.851 14.450 1.00 37.59 99 HIS A N 1
ATOM 764 C CA . HIS A 1 99 ? 6.858 -7.711 13.270 1.00 37.59 99 HIS A CA 1
ATOM 765 C C . HIS A 1 99 ? 7.119 -6.917 11.982 1.00 37.59 99 HIS A C 1
ATOM 767 O O . HIS A 1 99 ? 6.384 -7.003 11.002 1.00 37.59 99 HIS A O 1
ATOM 773 N N . LYS A 1 100 ? 8.200 -6.125 11.961 1.00 36.12 100 LYS A N 1
ATOM 774 C CA . LYS A 1 100 ? 8.815 -5.753 10.679 1.00 36.12 100 LYS A CA 1
ATOM 775 C C . LYS A 1 100 ? 9.649 -6.937 10.213 1.00 36.12 100 LYS A C 1
ATOM 777 O O . LYS A 1 100 ? 10.770 -7.097 10.690 1.00 36.12 100 LYS A O 1
ATOM 782 N N . ILE A 1 101 ? 9.125 -7.731 9.284 1.00 37.03 101 ILE A N 1
ATOM 783 C CA . ILE A 1 101 ? 9.968 -8.683 8.564 1.00 37.03 101 ILE A CA 1
ATOM 784 C C . ILE A 1 101 ? 10.931 -7.844 7.715 1.00 37.03 101 ILE A C 1
ATOM 786 O O . ILE A 1 101 ? 10.515 -7.127 6.806 1.00 37.03 101 ILE A O 1
ATOM 790 N N . ARG A 1 102 ? 12.202 -7.812 8.116 1.00 32.25 102 ARG A N 1
ATOM 791 C CA . ARG A 1 102 ? 13.285 -7.138 7.397 1.00 32.25 102 ARG A CA 1
ATOM 792 C C . ARG A 1 102 ? 14.074 -8.213 6.679 1.00 32.25 102 ARG A C 1
ATOM 794 O O . ARG A 1 102 ? 14.611 -9.093 7.344 1.00 32.25 102 ARG A O 1
ATOM 801 N N . PHE A 1 103 ? 14.176 -8.113 5.364 1.00 38.56 103 PHE A N 1
ATOM 802 C CA . PHE A 1 103 ? 15.000 -9.020 4.583 1.00 38.56 103 PHE A CA 1
ATOM 803 C C . PHE A 1 103 ? 16.276 -8.277 4.211 1.00 38.56 103 PHE A C 1
ATOM 805 O O . PHE A 1 103 ? 16.298 -7.413 3.340 1.00 38.56 103 PHE A O 1
ATOM 812 N N . ALA A 1 104 ? 17.349 -8.553 4.945 1.00 25.97 104 ALA A N 1
ATOM 813 C CA . ALA A 1 104 ? 18.652 -8.021 4.584 1.00 25.97 104 ALA A CA 1
ATOM 814 C C . ALA A 1 104 ? 19.163 -8.724 3.317 1.00 25.97 104 ALA A C 1
ATOM 816 O O . ALA A 1 104 ? 18.910 -9.908 3.099 1.00 25.97 104 ALA A O 1
ATOM 817 N N . LYS A 1 105 ? 19.917 -7.993 2.493 1.00 29.52 105 LYS A N 1
ATOM 818 C CA . LYS A 1 105 ? 20.665 -8.549 1.359 1.00 29.52 105 LYS A CA 1
ATOM 819 C C . LYS A 1 105 ? 21.567 -9.686 1.875 1.00 29.52 105 LYS A C 1
ATOM 821 O O . LYS A 1 105 ? 22.390 -9.441 2.755 1.00 29.52 105 LYS A O 1
ATOM 826 N N . GLY A 1 106 ? 21.411 -10.899 1.339 1.00 33.44 106 GLY A N 1
ATOM 827 C CA . GLY A 1 106 ? 22.126 -12.097 1.809 1.00 33.44 106 GLY A CA 1
ATOM 828 C C . GLY A 1 106 ? 21.381 -12.872 2.901 1.00 33.44 106 GLY A C 1
ATOM 829 O O . GLY A 1 106 ? 21.896 -13.033 4.005 1.00 33.44 106 GLY A O 1
ATOM 830 N N . ILE A 1 107 ? 20.168 -13.337 2.591 1.00 34.66 107 ILE A N 1
ATOM 831 C CA . ILE A 1 107 ? 19.336 -14.137 3.499 1.00 34.66 107 ILE A CA 1
ATOM 832 C C . ILE A 1 107 ? 19.956 -15.539 3.634 1.00 34.66 107 ILE A C 1
ATOM 834 O O . ILE A 1 107 ? 20.030 -16.279 2.655 1.00 34.66 107 ILE A O 1
ATOM 838 N N . ASP A 1 108 ? 20.403 -15.895 4.838 1.00 35.84 108 ASP A N 1
ATOM 839 C CA . ASP A 1 108 ? 20.763 -17.274 5.205 1.00 35.84 108 ASP A CA 1
ATOM 840 C C . ASP A 1 108 ? 19.482 -18.086 5.493 1.00 35.84 108 ASP A C 1
ATOM 842 O O . ASP A 1 108 ? 18.467 -17.531 5.922 1.00 35.84 108 ASP A O 1
ATOM 846 N N . GLU A 1 109 ? 19.529 -19.404 5.299 1.00 34.41 109 GLU A N 1
ATOM 847 C CA . GLU A 1 109 ? 18.420 -20.365 5.421 1.00 34.41 109 GLU A CA 1
ATOM 848 C C . GLU A 1 109 ? 17.623 -20.192 6.729 1.00 34.41 109 GLU A C 1
ATOM 850 O O . GLU A 1 109 ? 16.402 -20.319 6.752 1.00 34.41 109 GLU A O 1
ATOM 855 N N . ARG A 1 110 ? 18.293 -19.797 7.819 1.00 35.50 110 ARG A N 1
ATOM 856 C CA . ARG A 1 110 ? 17.669 -19.521 9.126 1.00 35.50 110 ARG A CA 1
ATOM 857 C C . ARG A 1 110 ? 16.772 -18.279 9.146 1.00 35.50 110 ARG A C 1
ATOM 859 O O . ARG A 1 110 ? 15.732 -18.304 9.788 1.00 35.50 110 ARG A O 1
ATOM 866 N N . GLN A 1 111 ? 17.139 -17.208 8.441 1.00 38.38 111 GLN A N 1
ATOM 867 C CA . GLN A 1 111 ? 16.320 -15.985 8.353 1.00 38.38 111 GLN A CA 1
ATOM 868 C C . GLN A 1 111 ? 15.096 -16.188 7.443 1.00 38.38 111 GLN A C 1
ATOM 870 O O . GLN A 1 111 ? 14.042 -15.583 7.646 1.00 38.38 111 GLN A O 1
ATOM 875 N N . LEU A 1 112 ? 15.230 -17.080 6.460 1.00 38.16 112 LEU A N 1
ATOM 876 C CA . LEU A 1 112 ? 14.137 -17.616 5.650 1.00 38.16 112 LEU A CA 1
ATOM 877 C C . LEU A 1 112 ? 13.148 -18.419 6.512 1.00 38.16 112 LEU A C 1
ATOM 879 O O . LEU A 1 112 ? 11.947 -18.182 6.438 1.00 38.16 112 LEU A O 1
ATOM 883 N N . ILE A 1 113 ? 13.648 -19.304 7.380 1.00 38.38 113 ILE A N 1
ATOM 884 C CA . ILE A 1 113 ? 12.817 -20.075 8.318 1.00 38.38 113 ILE A CA 1
ATOM 885 C C . ILE A 1 113 ? 12.098 -19.147 9.305 1.00 38.38 113 ILE A C 1
ATOM 887 O O . ILE A 1 113 ? 10.884 -19.250 9.422 1.00 38.38 113 ILE A O 1
ATOM 891 N N . ASP A 1 114 ? 12.789 -18.181 9.920 1.00 40.41 114 ASP A N 1
ATOM 892 C CA . ASP A 1 114 ? 12.164 -17.235 10.858 1.00 40.41 114 ASP A CA 1
ATOM 893 C C . ASP A 1 114 ? 11.053 -16.404 10.190 1.00 40.41 114 ASP A C 1
ATOM 895 O O . ASP A 1 114 ? 9.999 -16.183 10.780 1.00 40.41 114 ASP A O 1
ATOM 899 N N . SER A 1 115 ? 11.258 -15.948 8.949 1.00 43.12 115 SER A N 1
ATOM 900 C CA . SER A 1 115 ? 10.264 -15.152 8.209 1.00 43.12 115 SER A CA 1
ATOM 901 C C . SER A 1 115 ? 9.068 -15.969 7.703 1.00 43.12 115 SER A C 1
ATOM 903 O O . SER A 1 115 ? 7.952 -15.443 7.655 1.00 43.12 115 SER A O 1
ATOM 905 N N . LEU A 1 116 ? 9.270 -17.249 7.383 1.00 44.28 116 LEU A N 1
ATOM 906 C CA . LEU A 1 116 ? 8.198 -18.211 7.115 1.00 44.28 116 LEU A CA 1
ATOM 907 C C . LEU A 1 116 ? 7.441 -18.579 8.407 1.00 44.28 116 LEU A C 1
ATOM 909 O O . LEU A 1 116 ? 6.210 -18.649 8.388 1.00 44.28 116 LEU A O 1
ATOM 913 N N . ASP A 1 117 ? 8.145 -18.701 9.537 1.00 44.69 117 ASP A N 1
ATOM 914 C CA . ASP A 1 117 ? 7.565 -18.966 10.860 1.00 44.69 117 ASP A CA 1
ATOM 915 C C . ASP A 1 117 ? 6.731 -17.792 11.396 1.00 44.69 117 ASP A C 1
ATOM 917 O O . ASP A 1 117 ? 5.758 -17.997 12.125 1.00 44.69 117 ASP A O 1
ATOM 921 N N . VAL A 1 118 ? 7.004 -16.548 10.972 1.00 49.31 118 VAL A N 1
ATOM 922 C CA . VAL A 1 118 ? 6.113 -15.415 11.285 1.00 49.31 118 VAL A CA 1
ATOM 923 C C . VAL A 1 118 ? 4.688 -15.699 10.798 1.00 49.31 118 VAL A C 1
ATOM 925 O O . VAL A 1 118 ? 3.740 -15.431 11.531 1.00 49.31 118 VAL A O 1
ATOM 928 N N . PHE A 1 119 ? 4.490 -16.308 9.625 1.00 49.38 119 PHE A N 1
ATOM 929 C CA . PHE A 1 119 ? 3.143 -16.589 9.107 1.00 49.38 119 PHE A CA 1
ATOM 930 C C . PHE A 1 119 ? 2.532 -17.917 9.572 1.00 49.38 119 PHE A C 1
ATOM 932 O O . PHE A 1 119 ? 1.342 -18.135 9.322 1.00 49.38 119 PHE A O 1
ATOM 939 N N . THR A 1 120 ? 3.278 -18.765 10.285 1.00 45.72 120 THR A N 1
ATOM 940 C CA . THR A 1 120 ? 2.738 -19.899 11.060 1.00 45.72 120 THR A CA 1
ATOM 941 C C . THR A 1 120 ? 2.451 -19.512 12.515 1.00 45.72 120 THR A C 1
ATOM 943 O O . THR A 1 120 ? 1.696 -20.208 13.193 1.00 45.72 120 THR A O 1
ATOM 946 N N . SER A 1 121 ? 2.970 -18.367 12.975 1.00 57.72 121 SER A N 1
ATOM 947 C CA . SER A 1 121 ? 2.764 -17.873 14.335 1.00 57.72 121 SER A CA 1
ATOM 948 C C . SER A 1 121 ? 1.294 -17.551 14.649 1.00 57.72 121 SER A C 1
ATOM 950 O O . SER A 1 121 ? 0.491 -17.175 13.783 1.00 57.72 121 SER A O 1
ATOM 952 N N . GLU A 1 122 ? 0.949 -17.683 15.930 1.00 63.59 122 GLU A N 1
ATOM 953 C CA . GLU A 1 122 ? -0.314 -17.216 16.516 1.00 63.59 122 GLU A CA 1
ATOM 954 C C . GLU A 1 122 ? -0.237 -15.724 16.921 1.00 63.59 122 GLU A C 1
ATOM 956 O O . GLU A 1 122 ? -1.001 -15.273 17.773 1.00 63.59 122 GLU A O 1
ATOM 961 N N . ASP A 1 123 ? 0.700 -14.943 16.357 1.00 61.66 123 ASP A N 1
ATOM 962 C CA . ASP A 1 123 ? 0.813 -13.517 16.675 1.00 61.66 123 ASP A CA 1
ATOM 963 C C . ASP A 1 123 ? -0.454 -12.762 16.213 1.00 61.66 123 ASP A C 1
ATOM 965 O O . ASP A 1 123 ? -0.867 -12.896 15.053 1.00 61.66 123 ASP A O 1
ATOM 969 N N . PRO A 1 124 ? -1.062 -11.920 17.072 1.00 60.84 124 PRO A N 1
ATOM 970 C CA . PRO A 1 124 ? -2.234 -11.120 16.713 1.00 60.84 124 PRO A CA 1
ATOM 971 C C . PRO A 1 124 ? -2.068 -10.288 15.433 1.00 60.84 124 PRO A C 1
ATOM 973 O O . PRO A 1 124 ? -3.030 -10.105 14.691 1.00 60.84 124 PRO A O 1
ATOM 976 N N . ALA A 1 125 ? -0.855 -9.809 15.140 1.00 60.75 125 ALA A N 1
ATOM 977 C CA . ALA A 1 125 ? -0.553 -9.055 13.927 1.00 60.75 125 ALA A CA 1
ATOM 978 C C . ALA A 1 125 ? -0.646 -9.906 12.655 1.00 60.75 125 ALA A C 1
ATOM 980 O O . ALA A 1 125 ? -1.026 -9.410 11.595 1.00 60.75 125 ALA A O 1
ATOM 981 N N . VAL A 1 126 ? -0.318 -11.189 12.756 1.00 65.81 126 VAL A N 1
ATOM 982 C CA . VAL A 1 126 ? -0.386 -12.135 11.641 1.00 65.81 126 VAL A CA 1
ATOM 983 C C . VAL A 1 126 ? -1.836 -12.531 11.399 1.00 65.81 126 VAL A C 1
ATOM 985 O O . VAL A 1 126 ? -2.285 -12.532 10.252 1.00 65.81 126 VAL A O 1
ATOM 988 N N . GLU A 1 127 ? -2.601 -12.773 12.466 1.00 65.69 127 GLU A N 1
ATOM 989 C CA . GLU A 1 127 ? -4.036 -13.053 12.360 1.00 65.69 127 GLU A CA 1
ATOM 990 C C . GLU A 1 127 ? -4.805 -11.876 11.751 1.00 65.69 127 GLU A C 1
ATOM 992 O O . GLU A 1 127 ? -5.656 -12.054 10.881 1.00 65.69 127 GLU A O 1
ATOM 997 N N . ALA A 1 128 ? -4.418 -10.656 12.108 1.00 67.00 128 ALA A N 1
ATOM 998 C CA . ALA A 1 128 ? -4.888 -9.437 11.474 1.00 67.00 128 ALA A CA 1
ATOM 999 C C . ALA A 1 128 ? -4.672 -9.430 9.948 1.00 67.00 128 ALA A C 1
ATOM 1001 O O . ALA A 1 128 ? -5.612 -9.158 9.200 1.00 67.00 128 ALA A O 1
ATOM 1002 N N . TYR A 1 129 ? -3.479 -9.778 9.452 1.00 73.62 129 TYR A N 1
ATOM 1003 C CA . TYR A 1 129 ? -3.247 -9.886 8.005 1.00 73.62 129 TYR A CA 1
ATOM 1004 C C . TYR A 1 129 ? -3.998 -11.058 7.357 1.00 73.62 129 TYR A C 1
ATOM 1006 O O . TYR A 1 129 ? -4.403 -10.950 6.198 1.00 73.62 129 TYR A O 1
ATOM 1014 N N . ARG A 1 130 ? -4.246 -12.159 8.081 1.00 73.88 130 ARG A N 1
ATOM 1015 C CA . ARG A 1 130 ? -5.108 -13.255 7.597 1.00 73.88 130 ARG A CA 1
ATOM 1016 C C . ARG A 1 130 ? -6.563 -12.800 7.454 1.00 73.88 130 ARG A C 1
ATOM 1018 O O . ARG A 1 130 ? -7.191 -13.135 6.448 1.00 73.88 130 ARG A O 1
ATOM 1025 N N . ALA A 1 131 ? -7.078 -12.019 8.403 1.00 72.06 131 ALA A N 1
ATOM 1026 C CA . ALA A 1 131 ? -8.408 -11.415 8.333 1.00 72.06 131 ALA A CA 1
ATOM 1027 C C . ALA A 1 131 ? -8.506 -10.412 7.173 1.00 72.06 131 ALA A C 1
ATOM 1029 O O . ALA A 1 131 ? -9.425 -10.503 6.356 1.00 72.06 131 ALA A O 1
ATOM 1030 N N . LEU A 1 132 ? -7.506 -9.532 7.037 1.00 75.56 132 LEU A N 1
ATOM 1031 C CA . LEU A 1 132 ? -7.371 -8.591 5.923 1.00 75.56 132 LEU A CA 1
ATOM 1032 C C . LEU A 1 132 ? -7.446 -9.317 4.580 1.00 75.56 132 LEU A C 1
ATOM 1034 O O . LEU A 1 132 ? -8.315 -9.044 3.758 1.00 75.56 132 LEU A O 1
ATOM 1038 N N . ARG A 1 133 ? -6.593 -10.325 4.396 1.00 84.88 133 ARG A N 1
ATOM 1039 C CA . ARG A 1 133 ? -6.584 -11.179 3.211 1.00 84.88 133 ARG A CA 1
ATOM 1040 C C . ARG A 1 133 ? -7.955 -11.788 2.926 1.00 84.88 133 ARG A C 1
ATOM 1042 O O . ARG A 1 133 ? -8.408 -11.729 1.790 1.00 84.88 133 ARG A O 1
ATOM 1049 N N . THR A 1 134 ? -8.605 -12.398 3.918 1.00 75.50 134 THR A N 1
ATOM 1050 C CA . THR A 1 134 ? -9.916 -13.041 3.728 1.00 75.50 134 THR A CA 1
ATOM 1051 C C . THR A 1 134 ? -10.946 -12.048 3.209 1.00 75.50 134 THR A C 1
ATOM 1053 O O . THR A 1 134 ? -11.629 -12.329 2.226 1.00 75.50 134 THR A O 1
ATOM 1056 N N . ASN A 1 135 ? -11.018 -10.870 3.821 1.00 77.94 135 ASN A N 1
ATOM 1057 C CA . ASN A 1 135 ? -11.974 -9.857 3.410 1.00 77.94 135 ASN A CA 1
ATOM 1058 C C . ASN A 1 135 ? -11.633 -9.294 2.014 1.00 77.94 135 ASN A C 1
ATOM 1060 O O . ASN A 1 135 ? -12.531 -9.118 1.194 1.00 77.94 135 ASN A O 1
ATOM 1064 N N . LEU A 1 136 ? -10.347 -9.098 1.695 1.00 82.25 136 LEU A N 1
ATOM 1065 C CA . LEU A 1 136 ? -9.917 -8.698 0.352 1.00 82.25 136 LEU A CA 1
ATOM 1066 C C . LEU A 1 136 ? -10.331 -9.736 -0.702 1.00 82.25 136 LEU A C 1
ATOM 1068 O O . LEU A 1 136 ? -10.863 -9.370 -1.742 1.00 82.25 136 LEU A O 1
ATOM 1072 N N . LEU A 1 137 ? -10.155 -11.032 -0.430 1.00 83.06 137 LEU A N 1
ATOM 1073 C CA . LEU A 1 137 ? -10.565 -12.098 -1.352 1.00 83.06 137 LEU A CA 1
ATOM 1074 C C . LEU A 1 137 ? -12.081 -12.125 -1.602 1.00 83.06 137 LEU A C 1
ATOM 1076 O O . LEU A 1 137 ? -12.511 -12.533 -2.683 1.00 83.06 137 LEU A O 1
ATOM 1080 N N . VAL A 1 138 ? -12.890 -11.729 -0.615 1.00 78.56 138 VAL A N 1
ATOM 1081 C CA . VAL A 1 138 ? -14.340 -11.554 -0.786 1.00 78.56 138 VAL A CA 1
ATOM 1082 C C . VAL A 1 138 ? -14.612 -10.358 -1.695 1.00 78.56 138 VAL A C 1
ATOM 1084 O O . VAL A 1 138 ? -15.327 -10.513 -2.685 1.00 78.56 138 VAL A O 1
ATOM 1087 N N . GLN A 1 139 ? -13.981 -9.217 -1.416 1.00 80.38 139 GLN A N 1
ATOM 1088 C CA . GLN A 1 139 ? -14.154 -7.985 -2.185 1.00 80.38 139 GLN A CA 1
ATOM 1089 C C . GLN A 1 139 ? -13.735 -8.149 -3.653 1.00 80.38 139 GLN A C 1
ATOM 1091 O O . GLN A 1 139 ? -14.487 -7.808 -4.559 1.00 80.38 139 GLN A O 1
ATOM 1096 N N . MET A 1 140 ? -12.582 -8.782 -3.895 1.00 87.12 140 MET A N 1
ATOM 1097 C CA . MET A 1 140 ? -12.077 -9.131 -5.229 1.00 87.12 140 MET A CA 1
ATOM 1098 C C . MET A 1 140 ? -13.130 -9.830 -6.090 1.00 87.12 140 MET A C 1
ATOM 1100 O O . MET A 1 140 ? -13.293 -9.511 -7.264 1.00 87.12 140 MET A O 1
ATOM 1104 N N . LYS A 1 141 ? -13.849 -10.798 -5.507 1.00 85.38 141 LYS A N 1
ATOM 1105 C CA . LYS A 1 141 ? -14.888 -11.558 -6.212 1.00 85.38 141 LYS A CA 1
ATOM 1106 C C . LYS A 1 141 ? -16.155 -10.742 -6.435 1.00 85.38 141 LYS A C 1
ATOM 1108 O O . LYS A 1 141 ? -16.804 -10.936 -7.455 1.00 85.38 141 LYS A O 1
ATOM 1113 N N . GLN A 1 142 ? -16.528 -9.900 -5.472 1.00 81.44 142 GLN A N 1
ATOM 1114 C CA . GLN A 1 142 ? -17.734 -9.075 -5.553 1.00 81.44 142 GLN A CA 1
ATOM 1115 C C . GLN A 1 142 ? -17.609 -8.009 -6.640 1.00 81.44 142 GLN A C 1
ATOM 1117 O O . GLN A 1 142 ? -18.513 -7.875 -7.461 1.00 81.44 142 GLN A O 1
ATOM 1122 N N . ASP A 1 143 ? -16.471 -7.321 -6.685 1.00 83.38 143 ASP A N 1
ATOM 1123 C CA . ASP A 1 143 ? -16.264 -6.197 -7.602 1.00 83.38 143 ASP A CA 1
ATOM 1124 C C . ASP A 1 143 ? -15.565 -6.599 -8.904 1.00 83.38 143 ASP A C 1
ATOM 1126 O O . ASP A 1 143 ? -15.437 -5.782 -9.813 1.00 83.38 143 ASP A O 1
ATOM 1130 N N . ASN A 1 144 ? -15.109 -7.853 -9.005 1.00 93.75 144 ASN A N 1
ATOM 1131 C CA . ASN A 1 144 ? -14.314 -8.361 -10.123 1.00 93.75 144 ASN A CA 1
ATOM 1132 C C . ASN A 1 144 ? -13.058 -7.504 -10.391 1.00 93.75 144 ASN A C 1
ATOM 1134 O O . ASN A 1 144 ? -12.782 -7.099 -11.520 1.00 93.75 144 ASN A O 1
ATOM 1138 N N . ILE A 1 145 ? -12.305 -7.229 -9.324 1.00 94.94 145 ILE A N 1
ATOM 1139 C CA . ILE A 1 145 ? -11.057 -6.453 -9.334 1.00 94.94 145 ILE A CA 1
ATOM 1140 C C . ILE A 1 145 ? -9.914 -7.273 -8.732 1.00 94.94 145 ILE A C 1
ATOM 1142 O O . ILE A 1 145 ? -10.132 -8.102 -7.846 1.00 94.94 145 ILE A O 1
ATOM 1146 N N . ASN A 1 146 ? -8.682 -7.014 -9.170 1.00 97.94 146 ASN A N 1
ATOM 1147 C CA . ASN A 1 146 ? -7.489 -7.689 -8.655 1.00 97.94 146 ASN A CA 1
ATOM 1148 C C . ASN A 1 146 ? -6.264 -6.781 -8.449 1.00 97.94 146 ASN A C 1
ATOM 1150 O O . ASN A 1 146 ? -5.223 -7.279 -8.025 1.00 97.94 146 ASN A O 1
ATOM 1154 N N . SER A 1 147 ? -6.377 -5.473 -8.690 1.00 98.38 147 SER A N 1
ATOM 1155 C CA . SER A 1 147 ? -5.311 -4.500 -8.437 1.00 98.38 147 SER A CA 1
ATOM 1156 C C . SER A 1 147 ? -5.693 -3.519 -7.333 1.00 98.38 147 SER A C 1
ATOM 1158 O O . SER A 1 147 ? -6.780 -2.937 -7.342 1.00 98.38 147 SER A O 1
ATOM 1160 N N . PHE A 1 148 ? -4.786 -3.340 -6.373 1.00 97.81 148 PHE A N 1
ATOM 1161 C CA . PHE A 1 148 ? -5.048 -2.609 -5.140 1.00 97.81 148 PHE A CA 1
ATOM 1162 C C . PHE A 1 148 ? -3.919 -1.648 -4.816 1.00 97.81 148 PHE A C 1
ATOM 1164 O O . PHE A 1 148 ? -2.775 -2.065 -4.657 1.00 97.81 148 PHE A O 1
ATOM 1171 N N . LEU A 1 149 ? -4.245 -0.371 -4.647 1.00 98.00 149 LEU A N 1
ATOM 1172 C CA . LEU A 1 149 ? -3.313 0.622 -4.129 1.00 98.00 149 LEU A CA 1
ATOM 1173 C C . LEU A 1 149 ? -3.366 0.640 -2.605 1.00 98.00 149 LEU A C 1
ATOM 1175 O O . LEU A 1 149 ? -4.446 0.690 -2.020 1.00 98.00 149 LEU A O 1
ATOM 1179 N N . VAL A 1 150 ? -2.207 0.682 -1.959 1.00 95.88 150 VAL A N 1
ATOM 1180 C CA . VAL A 1 150 ? -2.092 0.909 -0.519 1.00 95.88 150 VAL A CA 1
ATOM 1181 C C . VAL A 1 150 ? -1.444 2.267 -0.293 1.00 95.88 150 VAL A C 1
ATOM 1183 O O . VAL A 1 150 ? -0.252 2.453 -0.519 1.00 95.88 150 VAL A O 1
ATOM 1186 N N . THR A 1 151 ? -2.234 3.225 0.188 1.00 95.44 151 THR A N 1
ATOM 1187 C CA . THR A 1 151 ? -1.767 4.580 0.501 1.00 95.44 151 THR A CA 1
ATOM 1188 C C . THR A 1 151 ? -2.064 4.949 1.952 1.00 95.44 151 THR A C 1
ATOM 1190 O O . THR A 1 151 ? -2.542 4.129 2.727 1.00 95.44 151 THR A O 1
ATOM 1193 N N . SER A 1 152 ? -1.721 6.160 2.379 1.00 92.56 152 SER A N 1
ATOM 1194 C CA . SER A 1 152 ? -1.903 6.626 3.752 1.00 92.56 152 SER A CA 1
ATOM 1195 C C . SER A 1 152 ? -1.895 8.155 3.802 1.00 92.56 152 SER A C 1
ATOM 1197 O O . SER A 1 152 ? -1.263 8.773 2.940 1.00 92.56 152 SER A O 1
ATOM 1199 N N . PRO A 1 153 ? -2.555 8.802 4.778 1.00 89.50 153 PRO A N 1
ATOM 1200 C CA . PRO A 1 153 ? -2.531 10.257 4.901 1.00 89.50 153 PRO A CA 1
ATOM 1201 C C . PRO A 1 153 ? -1.120 10.857 4.974 1.00 89.50 153 PRO A C 1
ATOM 1203 O O . PRO A 1 153 ? -0.857 11.876 4.350 1.00 89.50 153 PRO A O 1
ATOM 1206 N N . SER A 1 154 ? -0.205 10.249 5.727 1.00 92.06 154 SER A N 1
ATOM 1207 C CA . SER A 1 154 ? 1.116 10.796 6.063 1.00 92.06 154 SER A CA 1
ATOM 1208 C C . SER A 1 154 ? 2.262 9.778 5.918 1.00 92.06 154 SER A C 1
ATOM 1210 O O . SER A 1 154 ? 2.050 8.561 5.908 1.00 92.06 154 SER A O 1
ATOM 1212 N N . PRO A 1 155 ? 3.529 10.231 5.819 1.00 88.94 155 PRO A N 1
ATOM 1213 C CA . PRO A 1 155 ? 4.682 9.334 5.843 1.00 88.94 155 PRO A CA 1
ATOM 1214 C C . PRO A 1 155 ? 4.722 8.450 7.100 1.00 88.94 155 PRO A C 1
ATOM 1216 O O . PRO A 1 155 ? 4.284 8.849 8.178 1.00 88.94 155 PRO A O 1
ATOM 1219 N N . LYS A 1 156 ? 5.356 7.273 6.987 1.00 84.69 156 LYS A N 1
ATOM 1220 C CA . LYS A 1 156 ? 5.641 6.364 8.120 1.00 84.69 156 LYS A CA 1
ATOM 1221 C C . LYS A 1 156 ? 4.399 5.828 8.857 1.00 84.69 156 LYS A C 1
ATOM 1223 O O . LYS A 1 156 ? 4.469 5.530 10.048 1.00 84.69 156 LYS A O 1
ATOM 1228 N N . GLU A 1 157 ? 3.285 5.661 8.150 1.00 79.69 157 GLU A N 1
ATOM 1229 C CA . GLU A 1 157 ? 2.064 5.040 8.692 1.00 79.69 157 GLU A CA 1
ATOM 1230 C C . GLU A 1 157 ? 1.983 3.527 8.462 1.00 79.69 157 GLU A C 1
ATOM 1232 O O . GLU A 1 157 ? 1.108 2.887 9.027 1.00 79.69 157 GLU A O 1
ATOM 1237 N N . GLY A 1 158 ? 2.924 2.942 7.711 1.00 82.12 158 GLY A N 1
ATOM 1238 C CA . GLY A 1 158 ? 3.052 1.488 7.537 1.00 82.12 158 GLY A CA 1
ATOM 1239 C C . GLY A 1 158 ? 2.514 0.912 6.228 1.00 82.12 158 GLY A C 1
ATOM 1240 O O . GLY A 1 158 ? 2.259 -0.286 6.188 1.00 82.12 158 GLY A O 1
ATOM 1241 N N . LYS A 1 159 ? 2.380 1.727 5.172 1.00 88.50 159 LYS A N 1
ATOM 1242 C CA . LYS A 1 159 ? 1.989 1.302 3.811 1.00 88.50 159 LYS A CA 1
ATOM 1243 C C . LYS A 1 159 ? 2.803 0.113 3.302 1.00 88.50 159 LYS A C 1
ATOM 1245 O O . LYS A 1 159 ? 2.265 -0.983 3.225 1.00 88.50 159 LYS A O 1
ATOM 1250 N N . SER A 1 160 ? 4.114 0.283 3.133 1.00 86.31 160 SER A N 1
ATOM 1251 C CA . SER A 1 160 ? 5.012 -0.767 2.634 1.00 86.31 160 SER A CA 1
ATOM 1252 C C . SER A 1 160 ? 5.012 -2.024 3.509 1.00 86.31 160 SER A C 1
ATOM 1254 O O . SER A 1 160 ? 5.054 -3.143 3.011 1.00 86.31 160 SER A O 1
ATOM 1256 N N . THR A 1 161 ? 4.894 -1.867 4.833 1.00 83.81 161 THR A N 1
ATOM 1257 C CA . THR A 1 161 ? 4.737 -3.006 5.755 1.00 83.81 161 THR A CA 1
ATOM 1258 C C . THR A 1 161 ? 3.410 -3.735 5.539 1.00 83.81 161 THR A C 1
ATOM 1260 O O . THR A 1 161 ? 3.381 -4.962 5.582 1.00 83.81 161 THR A O 1
ATOM 1263 N N . THR A 1 162 ? 2.331 -2.996 5.285 1.00 83.62 162 THR A N 1
ATOM 1264 C CA . THR A 1 162 ? 1.009 -3.556 4.979 1.00 83.62 162 THR A CA 1
ATOM 1265 C C . THR A 1 162 ? 1.032 -4.291 3.644 1.00 83.62 162 THR A C 1
ATOM 1267 O O . THR A 1 162 ? 0.586 -5.431 3.588 1.00 83.62 162 THR A O 1
ATOM 1270 N N . VAL A 1 163 ? 1.616 -3.686 2.603 1.00 93.19 163 VAL A N 1
ATOM 1271 C CA . VAL A 1 163 ? 1.784 -4.289 1.270 1.00 93.19 163 VAL A CA 1
ATOM 1272 C C . VAL A 1 163 ? 2.559 -5.599 1.356 1.00 93.19 163 VAL A C 1
ATOM 1274 O O . VAL A 1 163 ? 2.070 -6.623 0.886 1.00 93.19 163 VAL A O 1
ATOM 1277 N N . ALA A 1 164 ? 3.723 -5.590 2.013 1.00 86.19 164 ALA A N 1
ATOM 1278 C CA . ALA A 1 164 ? 4.559 -6.775 2.175 1.00 86.19 164 ALA A CA 1
ATOM 1279 C C . ALA A 1 164 ? 3.805 -7.929 2.854 1.00 86.19 164 ALA A C 1
ATOM 1281 O O . ALA A 1 164 ? 3.713 -9.028 2.311 1.00 86.19 164 ALA A O 1
ATOM 1282 N N . ASN A 1 165 ? 3.225 -7.678 4.029 1.00 81.94 165 ASN A N 1
ATOM 1283 C CA . ASN A 1 165 ? 2.589 -8.736 4.811 1.00 81.94 165 ASN A CA 1
ATOM 1284 C C . ASN A 1 165 ? 1.270 -9.227 4.200 1.00 81.94 165 ASN A C 1
ATOM 1286 O O . ASN A 1 165 ? 0.997 -10.426 4.228 1.00 81.94 165 ASN A O 1
ATOM 1290 N N . LEU A 1 166 ? 0.458 -8.334 3.625 1.00 87.50 166 LEU A N 1
ATOM 1291 C CA . LEU A 1 166 ? -0.746 -8.737 2.897 1.00 87.50 166 LEU A CA 1
ATOM 1292 C C . LEU A 1 166 ? -0.379 -9.574 1.666 1.00 87.50 166 LEU A C 1
ATOM 1294 O O . LEU A 1 166 ? -1.017 -10.593 1.410 1.00 87.50 166 LEU A O 1
ATOM 1298 N N . GLY A 1 167 ? 0.682 -9.181 0.959 1.00 91.56 167 GLY A N 1
ATOM 1299 C CA . GLY A 1 167 ? 1.265 -9.930 -0.147 1.00 91.56 167 GLY A CA 1
ATOM 1300 C C . GLY A 1 167 ? 1.596 -11.368 0.215 1.00 91.56 167 GLY A C 1
ATOM 1301 O O . GLY A 1 167 ? 1.111 -12.304 -0.417 1.00 91.56 167 GLY A O 1
ATOM 1302 N N . ILE A 1 168 ? 2.366 -11.537 1.290 1.00 84.19 168 ILE A N 1
ATOM 1303 C CA . ILE A 1 168 ? 2.737 -12.854 1.812 1.00 84.19 168 ILE A CA 1
ATOM 1304 C C . ILE A 1 168 ? 1.490 -13.647 2.223 1.00 84.19 168 ILE A C 1
ATOM 1306 O O . ILE A 1 168 ? 1.357 -14.821 1.880 1.00 84.19 168 ILE A O 1
ATOM 1310 N N . ALA A 1 169 ? 0.529 -13.014 2.904 1.00 83.44 169 ALA A N 1
ATOM 1311 C CA . ALA A 1 169 ? -0.706 -13.677 3.314 1.00 83.44 169 ALA A CA 1
ATOM 1312 C C . ALA A 1 169 ? -1.519 -14.207 2.114 1.00 83.44 169 ALA A C 1
ATOM 1314 O O . ALA A 1 169 ? -2.079 -15.306 2.196 1.00 83.44 169 ALA A O 1
ATOM 1315 N N . LEU A 1 170 ? -1.596 -13.442 1.019 1.00 91.50 170 LEU A N 1
ATOM 1316 C CA . LEU A 1 170 ? -2.279 -13.823 -0.225 1.00 91.50 170 LEU A CA 1
ATOM 1317 C C . LEU A 1 170 ? -1.543 -14.944 -0.964 1.00 91.50 170 LEU A C 1
ATOM 1319 O O . LEU A 1 170 ? -2.180 -15.923 -1.362 1.00 91.50 170 LEU A O 1
ATOM 1323 N N . ALA A 1 171 ? -0.219 -14.841 -1.084 1.00 90.69 171 ALA A N 1
ATOM 1324 C CA . ALA A 1 171 ? 0.628 -15.884 -1.655 1.00 90.69 171 ALA A CA 1
ATOM 1325 C C . ALA A 1 171 ? 0.479 -17.216 -0.905 1.00 90.69 171 ALA A C 1
ATOM 1327 O O . ALA A 1 171 ? 0.185 -18.240 -1.524 1.00 90.69 171 ALA A O 1
ATOM 1328 N N . ASN A 1 172 ? 0.512 -17.184 0.431 1.00 86.56 172 ASN A N 1
ATOM 1329 C CA . ASN A 1 172 ? 0.266 -18.352 1.285 1.00 86.56 172 ASN A CA 1
ATOM 1330 C C . ASN A 1 172 ? -1.153 -18.931 1.135 1.00 86.56 172 ASN A C 1
ATOM 1332 O O . ASN A 1 172 ? -1.375 -20.107 1.409 1.00 86.56 172 ASN A O 1
ATOM 1336 N N . ALA A 1 173 ? -2.128 -18.132 0.689 1.00 86.44 173 ALA A N 1
ATOM 1337 C CA . ALA A 1 173 ? -3.467 -18.612 0.333 1.00 86.44 173 ALA A CA 1
ATOM 1338 C C . ALA A 1 173 ? -3.567 -19.125 -1.117 1.00 86.44 173 ALA A C 1
ATOM 1340 O O . ALA A 1 173 ? -4.670 -19.316 -1.633 1.00 86.44 173 ALA A O 1
ATOM 1341 N N . GLY A 1 174 ? -2.433 -19.338 -1.787 1.00 93.06 174 GLY A N 1
ATOM 1342 C CA . GLY A 1 174 ? -2.362 -19.888 -3.135 1.00 93.06 174 GLY A CA 1
ATOM 1343 C C . GLY A 1 174 ? -2.599 -18.865 -4.246 1.00 93.06 174 GLY A C 1
ATOM 1344 O O . GLY A 1 174 ? -2.785 -19.261 -5.396 1.00 93.06 174 GLY A O 1
ATOM 1345 N N . LYS A 1 175 ? -2.584 -17.557 -3.964 1.00 97.00 175 LYS A N 1
ATOM 1346 C CA . LYS A 1 175 ? -2.739 -16.523 -5.000 1.00 97.00 175 LYS A CA 1
ATOM 1347 C C . LYS A 1 175 ? -1.401 -16.143 -5.609 1.00 97.00 175 LYS A C 1
ATOM 1349 O O . LYS A 1 175 ? -0.480 -15.789 -4.882 1.00 97.00 175 LYS A O 1
ATOM 1354 N N . LYS A 1 176 ? -1.301 -16.191 -6.938 1.00 98.25 176 LYS A N 1
ATOM 1355 C CA . LYS A 1 176 ? -0.158 -15.639 -7.669 1.00 98.25 176 LYS A CA 1
ATOM 1356 C C . LYS A 1 176 ? -0.184 -14.119 -7.505 1.00 98.25 176 LYS A C 1
ATOM 1358 O O . LYS A 1 176 ? -0.988 -13.439 -8.133 1.00 98.25 176 LYS A O 1
ATOM 1363 N N . THR A 1 177 ? 0.651 -13.607 -6.613 1.00 98.25 177 THR A N 1
ATOM 1364 C CA . THR A 1 177 ? 0.602 -12.227 -6.122 1.00 98.25 177 THR A CA 1
ATOM 1365 C C . THR A 1 177 ? 1.853 -11.479 -6.558 1.00 98.25 177 THR A C 1
ATOM 1367 O O . THR A 1 177 ? 2.954 -12.017 -6.445 1.00 98.25 177 THR A O 1
ATOM 1370 N N . ILE A 1 178 ? 1.705 -10.236 -7.013 1.00 98.69 178 ILE A N 1
ATOM 1371 C CA . ILE A 1 178 ? 2.828 -9.325 -7.251 1.00 98.69 178 ILE A CA 1
ATOM 1372 C C . ILE A 1 178 ? 2.707 -8.073 -6.386 1.00 98.69 178 ILE A C 1
ATOM 1374 O O . ILE A 1 178 ? 1.631 -7.487 -6.258 1.00 98.69 178 ILE A O 1
ATOM 1378 N N . LEU A 1 179 ? 3.829 -7.666 -5.796 1.00 98.44 179 LEU A N 1
ATOM 1379 C CA . LEU A 1 179 ? 3.990 -6.377 -5.134 1.00 98.44 179 LEU A CA 1
ATOM 1380 C C . LEU A 1 179 ? 4.700 -5.421 -6.085 1.00 98.44 179 LEU A C 1
ATOM 1382 O O . LEU A 1 179 ? 5.707 -5.792 -6.680 1.00 98.44 179 LEU A O 1
ATOM 1386 N N . VAL A 1 180 ? 4.201 -4.200 -6.215 1.00 98.62 180 VAL A N 1
ATOM 1387 C CA . VAL A 1 180 ? 4.759 -3.182 -7.106 1.00 98.62 180 VAL A CA 1
ATOM 1388 C C . VAL A 1 180 ? 5.087 -1.947 -6.283 1.00 98.62 180 VAL A C 1
ATOM 1390 O O . VAL A 1 180 ? 4.194 -1.357 -5.674 1.00 98.62 180 VAL A O 1
ATOM 1393 N N . ASP A 1 181 ? 6.359 -1.560 -6.241 1.00 97.88 181 ASP A N 1
ATOM 1394 C CA . ASP A 1 181 ? 6.787 -0.363 -5.517 1.00 97.88 181 ASP A CA 1
ATOM 1395 C C . ASP A 1 181 ? 6.653 0.881 -6.407 1.00 97.88 181 ASP A C 1
ATOM 1397 O O . ASP A 1 181 ? 7.514 1.169 -7.238 1.00 97.88 181 ASP A O 1
ATOM 1401 N N . MET A 1 182 ? 5.546 1.613 -6.243 1.00 97.69 182 MET A N 1
ATOM 1402 C CA . MET A 1 182 ? 5.305 2.888 -6.926 1.00 97.69 182 MET A CA 1
ATOM 1403 C C . MET A 1 182 ? 5.635 4.103 -6.041 1.00 97.69 182 MET A C 1
ATOM 1405 O O . MET A 1 182 ? 5.344 5.237 -6.434 1.00 97.69 182 MET A O 1
ATOM 1409 N N . ASP A 1 183 ? 6.278 3.928 -4.875 1.00 96.00 183 ASP A N 1
ATOM 1410 C CA . ASP A 1 183 ? 6.900 5.044 -4.150 1.00 96.00 183 ASP A CA 1
ATOM 1411 C C . ASP A 1 183 ? 8.268 5.369 -4.767 1.00 96.00 183 ASP A C 1
ATOM 1413 O O . ASP A 1 183 ? 9.335 5.128 -4.204 1.00 96.00 183 ASP A O 1
ATOM 1417 N N . LEU A 1 184 ? 8.232 5.967 -5.961 1.00 95.69 184 LEU A N 1
ATOM 1418 C CA . LEU A 1 184 ? 9.437 6.326 -6.718 1.00 95.69 184 LEU A CA 1
ATOM 1419 C C . LEU A 1 184 ? 10.300 7.388 -6.004 1.00 95.69 184 LEU A C 1
ATOM 1421 O O . LEU A 1 184 ? 11.441 7.630 -6.404 1.00 95.69 184 LEU A O 1
ATOM 1425 N N . ARG A 1 185 ? 9.763 8.052 -4.967 1.00 92.31 185 ARG A N 1
ATOM 1426 C CA . ARG A 1 185 ? 10.457 9.092 -4.190 1.00 92.31 185 ARG A CA 1
ATOM 1427 C C . ARG A 1 185 ? 11.263 8.493 -3.049 1.00 92.31 185 ARG A C 1
ATOM 1429 O O . ARG A 1 185 ? 12.403 8.896 -2.827 1.00 92.31 185 ARG A O 1
ATOM 1436 N N . HIS A 1 186 ? 10.657 7.571 -2.308 1.00 90.31 186 HIS A N 1
ATOM 1437 C CA . HIS A 1 186 ? 11.218 6.994 -1.093 1.00 90.31 186 HIS A CA 1
A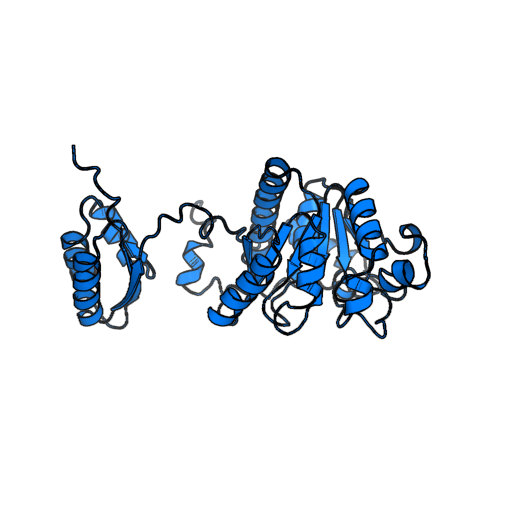TOM 1438 C C . HIS A 1 186 ? 10.941 5.489 -1.010 1.00 90.31 186 HIS A C 1
ATOM 1440 O O . HIS A 1 186 ? 10.436 5.003 0.003 1.00 90.31 186 HIS A O 1
ATOM 1446 N N . SER A 1 187 ? 11.319 4.759 -2.063 1.00 91.94 187 SER A N 1
ATOM 1447 C CA . SER A 1 187 ? 11.224 3.301 -2.110 1.00 91.94 187 SER A CA 1
ATOM 1448 C C . SER A 1 187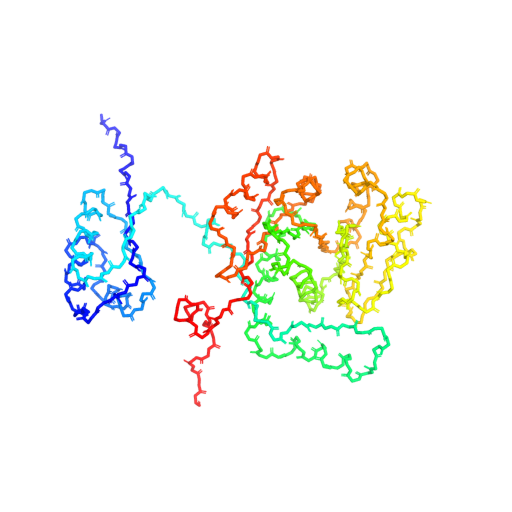 ? 11.955 2.670 -0.929 1.00 91.94 187 SER A C 1
ATOM 1450 O O . SER A 1 187 ? 13.158 2.852 -0.733 1.00 91.94 187 SER A O 1
ATOM 1452 N N . VAL A 1 188 ? 11.198 1.905 -0.150 1.00 87.94 188 VAL A N 1
ATOM 1453 C CA . VAL A 1 188 ? 11.708 1.086 0.955 1.00 87.94 188 VAL A CA 1
ATOM 1454 C C . VAL A 1 188 ? 11.261 -0.364 0.831 1.00 87.94 188 VAL A C 1
ATOM 1456 O O . VAL A 1 188 ? 11.811 -1.213 1.525 1.00 87.94 188 VAL A O 1
ATOM 1459 N N . LEU A 1 189 ? 10.278 -0.675 -0.027 1.00 88.12 189 LEU A N 1
ATOM 1460 C CA . LEU A 1 189 ? 9.681 -2.009 -0.112 1.00 88.12 189 LEU A CA 1
ATOM 1461 C C . LEU A 1 189 ? 10.701 -3.063 -0.557 1.00 88.12 189 LEU A C 1
ATOM 1463 O O . LEU A 1 189 ? 10.664 -4.189 -0.069 1.00 88.12 189 LEU A O 1
ATOM 1467 N N . HIS A 1 190 ? 11.672 -2.679 -1.385 1.00 86.31 190 HIS A N 1
ATOM 1468 C CA . HIS A 1 190 ? 12.771 -3.552 -1.793 1.00 86.31 190 HIS A CA 1
ATOM 1469 C C . HIS A 1 190 ? 13.616 -4.053 -0.602 1.00 86.31 190 HIS A C 1
ATOM 1471 O O . HIS A 1 190 ? 14.015 -5.217 -0.584 1.00 86.31 190 HIS A O 1
ATOM 1477 N N . GLU A 1 191 ? 13.793 -3.245 0.454 1.00 82.50 191 GLU A N 1
ATOM 1478 C CA . GLU A 1 191 ? 14.447 -3.665 1.708 1.00 82.50 191 GLU A CA 1
ATOM 1479 C C . GLU A 1 191 ? 13.600 -4.680 2.493 1.00 82.50 191 GLU A C 1
ATOM 1481 O O . GLU A 1 191 ? 14.124 -5.537 3.201 1.00 82.50 191 GLU A O 1
ATOM 1486 N N . PHE A 1 192 ? 12.272 -4.598 2.388 1.00 73.19 192 PHE A N 1
ATOM 1487 C CA . PHE A 1 192 ? 11.377 -5.613 2.949 1.00 73.19 192 PHE A CA 1
ATOM 1488 C C . PHE A 1 192 ? 11.323 -6.871 2.091 1.00 73.19 192 PHE A C 1
ATOM 1490 O O . PHE A 1 192 ? 10.745 -7.845 2.538 1.00 73.19 192 PHE A O 1
ATOM 1497 N N . MET A 1 193 ? 11.853 -6.873 0.873 1.00 78.06 193 MET A N 1
ATOM 1498 C CA . MET A 1 193 ? 11.873 -8.069 0.028 1.00 78.06 193 MET A CA 1
ATOM 1499 C C . MET A 1 193 ? 13.274 -8.677 -0.083 1.00 78.06 193 MET A C 1
ATOM 1501 O O . MET A 1 193 ? 13.414 -9.795 -0.567 1.00 78.06 193 MET A O 1
ATOM 1505 N N . GLY A 1 194 ? 14.312 -7.970 0.378 1.00 77.62 194 GLY A N 1
ATOM 1506 C CA . GLY A 1 194 ? 15.705 -8.398 0.236 1.00 77.62 194 GLY A CA 1
ATOM 1507 C C . GLY A 1 194 ? 16.183 -8.371 -1.216 1.00 77.62 194 GLY A C 1
ATOM 1508 O O . GLY A 1 194 ? 17.124 -9.083 -1.564 1.00 77.62 194 GLY A O 1
ATOM 1509 N N . ILE A 1 195 ? 15.528 -7.566 -2.057 1.00 83.56 195 ILE A N 1
ATOM 1510 C CA . ILE A 1 195 ? 15.741 -7.501 -3.505 1.00 83.56 195 ILE A CA 1
ATOM 1511 C C . ILE A 1 195 ? 16.448 -6.189 -3.853 1.00 83.56 195 ILE A C 1
ATOM 1513 O O . ILE A 1 195 ? 16.230 -5.151 -3.227 1.00 83.56 195 ILE A O 1
ATOM 1517 N N . ASP A 1 196 ? 17.348 -6.253 -4.830 1.00 87.88 196 ASP A N 1
ATOM 1518 C CA . ASP A 1 196 ? 18.083 -5.091 -5.317 1.00 87.88 196 ASP A CA 1
ATOM 1519 C C . ASP A 1 196 ? 17.163 -4.136 -6.098 1.00 87.88 196 ASP A C 1
ATOM 1521 O O . ASP A 1 196 ? 16.307 -4.578 -6.857 1.00 87.88 196 ASP A O 1
ATOM 1525 N N . ASN A 1 197 ? 17.338 -2.825 -5.910 1.00 92.38 197 ASN A N 1
ATOM 1526 C CA . ASN A 1 197 ? 16.487 -1.795 -6.518 1.00 92.38 197 ASN A CA 1
ATOM 1527 C C . ASN A 1 197 ? 17.149 -1.092 -7.720 1.00 92.38 197 ASN A C 1
ATOM 1529 O O . ASN A 1 197 ? 16.815 0.051 -8.032 1.00 92.38 197 ASN A O 1
ATOM 1533 N N . SER A 1 198 ? 18.144 -1.720 -8.359 1.00 93.25 198 SER A N 1
ATOM 1534 C CA . SER A 1 198 ? 18.825 -1.153 -9.535 1.00 93.25 198 SER A CA 1
ATOM 1535 C C . SER A 1 198 ? 17.981 -1.183 -10.806 1.00 93.25 198 SER A C 1
ATOM 1537 O O . SER A 1 198 ? 18.193 -0.337 -11.672 1.00 93.25 198 SER A O 1
ATOM 1539 N N . LEU A 1 199 ? 17.033 -2.120 -10.903 1.00 94.88 199 LEU A N 1
ATOM 1540 C CA . LEU A 1 199 ? 16.082 -2.256 -12.004 1.00 94.88 199 LEU A CA 1
ATOM 1541 C C . LEU A 1 199 ? 14.656 -2.304 -11.452 1.00 94.88 199 LEU A C 1
ATOM 1543 O O . LEU A 1 199 ? 14.409 -2.938 -10.426 1.00 94.88 199 LEU A O 1
ATOM 1547 N N . GLY A 1 200 ? 13.715 -1.643 -12.122 1.00 97.00 200 GLY A N 1
ATOM 1548 C CA . GLY A 1 200 ? 12.324 -1.621 -11.676 1.00 97.00 200 GLY A CA 1
ATOM 1549 C C . GLY A 1 200 ? 11.398 -0.799 -12.562 1.00 97.00 200 GLY A C 1
ATOM 1550 O O . GLY A 1 200 ? 11.692 -0.567 -13.737 1.00 97.00 200 GLY A O 1
ATOM 1551 N N . VAL A 1 201 ? 10.288 -0.334 -11.981 1.00 97.44 201 VAL A N 1
ATOM 1552 C CA . VAL A 1 201 ? 9.260 0.485 -12.648 1.00 97.44 201 VAL A CA 1
ATOM 1553 C C . VAL A 1 201 ? 9.874 1.628 -13.458 1.00 97.44 201 VAL A C 1
ATOM 1555 O O . VAL A 1 201 ? 9.518 1.806 -14.621 1.00 97.44 201 VAL A O 1
ATOM 1558 N N . THR A 1 202 ? 10.812 2.382 -12.877 1.00 96.62 202 THR A N 1
ATOM 1559 C CA . THR A 1 202 ? 11.460 3.511 -13.555 1.00 96.62 202 THR A CA 1
ATOM 1560 C C . THR A 1 202 ? 12.116 3.080 -14.867 1.00 96.62 202 THR A C 1
ATOM 1562 O O . THR A 1 202 ? 11.944 3.757 -15.876 1.00 96.62 202 THR A O 1
ATOM 1565 N N . ASN A 1 203 ? 12.822 1.947 -14.888 1.00 96.50 203 ASN A N 1
ATOM 1566 C CA . ASN A 1 203 ? 13.508 1.460 -16.087 1.00 96.50 203 ASN A CA 1
ATOM 1567 C C . ASN A 1 203 ? 12.535 0.919 -17.133 1.00 96.50 203 ASN A C 1
ATOM 1569 O O . ASN A 1 203 ? 12.724 1.143 -18.324 1.00 96.50 203 ASN A O 1
ATOM 1573 N N . ILE A 1 204 ? 11.467 0.243 -16.704 1.00 96.62 204 ILE A N 1
ATOM 1574 C CA . ILE A 1 204 ? 10.415 -0.213 -17.621 1.00 96.62 204 ILE A CA 1
ATOM 1575 C C . ILE A 1 204 ? 9.792 0.992 -18.330 1.00 96.62 204 ILE A C 1
ATOM 1577 O O . ILE A 1 204 ? 9.646 0.999 -19.548 1.00 96.62 204 ILE A O 1
ATOM 1581 N N . VAL A 1 205 ? 9.454 2.035 -17.570 1.00 95.06 205 VAL A N 1
ATOM 1582 C CA . VAL A 1 205 ? 8.720 3.187 -18.099 1.00 95.06 205 VAL A CA 1
ATOM 1583 C C . VAL A 1 205 ? 9.611 4.132 -18.907 1.00 95.06 205 VAL A C 1
ATOM 1585 O O . VAL A 1 205 ? 9.164 4.639 -19.934 1.00 95.06 205 VAL A O 1
ATOM 1588 N N . LEU A 1 206 ? 10.844 4.391 -18.462 1.00 94.00 206 LEU A N 1
ATOM 1589 C CA . LEU A 1 206 ? 11.743 5.351 -19.114 1.00 94.00 206 LEU A CA 1
ATOM 1590 C C . LEU A 1 206 ? 12.640 4.718 -20.179 1.00 94.00 206 LEU A C 1
ATOM 1592 O O . LEU A 1 206 ? 12.864 5.333 -21.220 1.00 94.00 206 LEU A O 1
ATOM 1596 N N . ASP A 1 207 ? 13.129 3.500 -19.937 1.00 93.00 207 ASP A N 1
ATOM 1597 C CA . ASP A 1 207 ? 14.129 2.840 -20.785 1.00 93.00 207 ASP A CA 1
ATOM 1598 C C . ASP A 1 207 ? 13.518 1.727 -21.655 1.00 93.00 207 ASP A C 1
ATOM 1600 O O . ASP A 1 207 ? 14.235 1.068 -22.406 1.00 93.00 207 ASP A O 1
ATOM 1604 N N . SER A 1 208 ? 12.195 1.515 -21.574 1.00 92.00 208 SER A N 1
ATOM 1605 C CA . SER A 1 208 ? 11.486 0.412 -22.248 1.00 92.00 208 SER A CA 1
ATOM 1606 C C . SER A 1 208 ? 12.073 -0.965 -21.914 1.00 92.00 208 SER A C 1
ATOM 1608 O O . SER A 1 208 ? 12.112 -1.857 -22.764 1.00 92.00 208 SER A O 1
ATOM 1610 N N . LEU A 1 209 ? 12.565 -1.129 -20.680 1.00 95.00 209 LEU A N 1
ATOM 1611 C CA . LEU A 1 209 ? 13.031 -2.418 -20.183 1.00 95.00 209 LEU A CA 1
ATOM 1612 C C . LEU A 1 209 ? 11.871 -3.419 -20.186 1.00 95.00 209 LEU A C 1
ATOM 1614 O O . LEU A 1 209 ? 10.771 -3.099 -19.736 1.00 95.00 209 LEU A O 1
ATOM 1618 N N . ASP A 1 210 ? 12.139 -4.637 -20.651 1.00 93.69 210 ASP A N 1
ATOM 1619 C CA . ASP A 1 210 ? 11.189 -5.742 -20.561 1.00 93.69 210 ASP A CA 1
ATOM 1620 C C . ASP A 1 210 ? 10.811 -5.998 -19.084 1.00 93.69 210 ASP A C 1
ATOM 1622 O O . ASP A 1 210 ? 11.712 -6.247 -18.269 1.00 93.69 210 ASP A O 1
ATOM 1626 N N . PRO A 1 211 ? 9.517 -5.927 -18.708 1.00 93.62 211 PRO A N 1
ATOM 1627 C CA . PRO A 1 211 ? 9.066 -6.177 -17.343 1.00 93.62 211 PRO A CA 1
ATOM 1628 C C . PRO A 1 211 ? 9.574 -7.493 -16.748 1.00 93.62 211 PRO A C 1
ATOM 1630 O O . PRO A 1 211 ? 9.929 -7.514 -15.568 1.00 93.62 211 PRO A O 1
ATOM 1633 N N . ASP A 1 212 ? 9.693 -8.556 -17.548 1.00 91.56 212 ASP A N 1
ATOM 1634 C CA . ASP A 1 212 ? 10.149 -9.871 -17.077 1.00 91.56 212 ASP A CA 1
ATOM 1635 C C . ASP A 1 212 ? 11.596 -9.849 -16.555 1.00 91.56 212 ASP A C 1
ATOM 1637 O O . ASP A 1 212 ? 11.973 -10.676 -15.725 1.00 91.56 212 ASP A O 1
ATOM 1641 N N . LEU A 1 213 ? 12.409 -8.879 -16.990 1.00 92.38 213 LEU A N 1
ATOM 1642 C CA . LEU A 1 213 ? 13.783 -8.697 -16.511 1.00 92.38 213 LEU A CA 1
ATOM 1643 C C . LEU A 1 213 ? 13.861 -7.970 -15.163 1.00 92.38 213 LEU A C 1
ATOM 1645 O O . LEU A 1 213 ? 14.881 -8.062 -14.480 1.00 92.38 213 LEU A O 1
ATOM 1649 N N . ALA A 1 214 ? 12.817 -7.227 -14.791 1.00 93.69 214 ALA A N 1
ATOM 1650 C CA . ALA A 1 214 ? 12.760 -6.466 -13.544 1.00 93.69 214 ALA A CA 1
ATOM 1651 C C . ALA A 1 214 ? 11.904 -7.152 -12.467 1.00 93.69 214 ALA A C 1
ATOM 1653 O O . ALA A 1 214 ? 12.130 -6.944 -11.272 1.00 93.69 214 ALA A O 1
ATOM 1654 N N . ILE A 1 215 ? 10.931 -7.977 -12.866 1.00 95.75 215 ILE A N 1
ATOM 1655 C CA . ILE A 1 215 ? 10.111 -8.753 -11.936 1.00 95.75 215 ILE A CA 1
ATOM 1656 C C . ILE A 1 215 ? 10.975 -9.837 -11.294 1.00 95.75 215 ILE A C 1
ATOM 1658 O O . ILE A 1 215 ? 11.483 -10.748 -11.940 1.00 95.75 215 ILE A O 1
ATOM 1662 N N . SER A 1 216 ? 11.105 -9.755 -9.977 1.00 88.31 216 SER A N 1
ATOM 1663 C CA . SER A 1 216 ? 11.895 -10.683 -9.182 1.00 88.31 216 SER A CA 1
ATOM 1664 C C . SER A 1 216 ? 11.003 -11.677 -8.447 1.00 88.31 216 SER A C 1
ATOM 1666 O O . SER A 1 216 ? 9.962 -11.323 -7.884 1.00 88.31 216 SER A O 1
ATOM 1668 N N . HIS A 1 217 ? 11.434 -12.936 -8.405 1.00 86.31 217 HIS A N 1
ATOM 1669 C CA . HIS A 1 217 ? 10.877 -13.914 -7.477 1.00 86.31 217 HIS A CA 1
ATOM 1670 C C . HIS A 1 217 ? 11.314 -13.572 -6.052 1.00 86.31 217 HIS A C 1
ATOM 1672 O O . HIS A 1 217 ? 12.470 -13.217 -5.818 1.00 86.31 217 HIS A O 1
ATOM 1678 N N . THR A 1 218 ? 10.393 -13.686 -5.100 1.00 83.25 218 THR A N 1
ATOM 1679 C CA . THR A 1 218 ? 10.731 -13.553 -3.680 1.00 83.25 218 THR A CA 1
ATOM 1680 C C . THR A 1 218 ? 11.045 -14.921 -3.075 1.00 83.25 218 THR A C 1
ATOM 1682 O O . THR A 1 218 ? 10.888 -15.961 -3.714 1.00 83.25 218 THR A O 1
ATOM 1685 N N . VAL A 1 219 ? 11.454 -14.924 -1.809 1.00 76.81 219 VAL A N 1
ATOM 1686 C CA . VAL A 1 219 ? 11.601 -16.151 -1.014 1.00 76.81 219 VAL A CA 1
ATOM 1687 C C . VAL A 1 219 ? 10.278 -16.885 -0.762 1.00 76.81 219 VAL A C 1
ATOM 1689 O O . VAL A 1 219 ? 10.294 -18.053 -0.381 1.00 76.81 219 VAL A O 1
ATOM 1692 N N . PHE A 1 220 ? 9.138 -16.221 -0.963 1.00 77.19 220 PHE A N 1
ATOM 1693 C CA . PHE A 1 220 ? 7.819 -16.814 -0.790 1.00 77.19 220 PHE A CA 1
ATOM 1694 C C . PHE A 1 220 ? 7.303 -17.351 -2.121 1.00 77.19 220 PHE A C 1
ATOM 1696 O O . PHE A 1 220 ? 7.268 -16.643 -3.133 1.00 77.19 220 PHE A O 1
ATOM 1703 N N . GLU A 1 221 ? 6.847 -18.602 -2.110 1.00 83.00 221 GLU A N 1
ATOM 1704 C CA . GLU A 1 221 ? 6.226 -19.201 -3.284 1.00 83.00 221 GLU A CA 1
ATOM 1705 C C . GLU A 1 221 ? 5.020 -18.360 -3.725 1.00 83.00 221 GLU A C 1
ATOM 1707 O O . GLU A 1 221 ? 4.227 -17.909 -2.901 1.00 83.00 221 GLU A O 1
ATOM 1712 N N . ARG A 1 222 ? 4.861 -18.163 -5.040 1.00 91.94 222 ARG A N 1
ATOM 1713 C CA . ARG A 1 222 ? 3.753 -17.401 -5.646 1.00 91.94 222 ARG A CA 1
ATOM 1714 C C . ARG A 1 222 ? 3.731 -15.905 -5.302 1.00 91.94 222 ARG A C 1
ATOM 1716 O O . ARG A 1 222 ? 2.777 -15.236 -5.698 1.00 91.94 222 ARG A O 1
ATOM 1723 N N . LEU A 1 223 ? 4.756 -15.373 -4.632 1.00 93.00 223 LEU A N 1
ATOM 1724 C CA . LEU A 1 223 ? 4.934 -13.939 -4.417 1.00 93.00 223 LEU A CA 1
ATOM 1725 C C . LEU A 1 223 ? 6.076 -13.401 -5.280 1.00 93.00 223 LEU A C 1
ATOM 1727 O O . LEU A 1 223 ? 7.222 -13.852 -5.200 1.00 93.00 223 LEU A O 1
ATOM 1731 N N . HIS A 1 224 ? 5.746 -12.395 -6.076 1.00 97.06 224 HIS A N 1
ATOM 1732 C CA . HIS A 1 224 ? 6.656 -11.691 -6.965 1.00 97.06 224 HIS A CA 1
ATOM 1733 C C . HIS A 1 224 ? 6.776 -10.232 -6.533 1.00 97.06 224 HIS A C 1
ATOM 1735 O O . HIS A 1 224 ? 5.879 -9.683 -5.887 1.00 97.06 224 HIS A O 1
ATOM 1741 N N . PHE A 1 225 ? 7.876 -9.591 -6.905 1.00 97.25 225 PHE A N 1
ATOM 1742 C CA . PHE A 1 225 ? 8.128 -8.196 -6.585 1.00 97.25 225 PHE A CA 1
ATOM 1743 C C . PHE A 1 225 ? 8.668 -7.454 -7.801 1.00 97.25 225 PHE A C 1
ATOM 1745 O O . PHE A 1 225 ? 9.628 -7.898 -8.426 1.00 97.25 225 PHE A O 1
ATOM 1752 N N . LEU A 1 226 ? 8.061 -6.311 -8.105 1.00 98.44 226 LEU A N 1
ATOM 1753 C CA . LEU A 1 226 ? 8.576 -5.323 -9.037 1.00 98.44 226 LEU A CA 1
ATOM 1754 C C . LEU A 1 226 ? 9.092 -4.115 -8.230 1.00 98.44 226 LEU A C 1
ATOM 1756 O O . LEU A 1 226 ? 8.273 -3.357 -7.693 1.00 98.44 226 LEU A O 1
ATOM 1760 N N . PRO A 1 227 ? 10.423 -3.938 -8.117 1.00 97.25 227 PRO A N 1
ATOM 1761 C CA . PRO A 1 227 ? 11.016 -2.791 -7.436 1.00 97.25 227 PRO A CA 1
ATOM 1762 C C . PRO A 1 227 ? 10.685 -1.470 -8.137 1.00 97.25 227 PRO A C 1
ATOM 1764 O O . PRO A 1 227 ? 10.304 -1.453 -9.309 1.00 97.25 227 PRO A O 1
ATOM 1767 N N . SER A 1 228 ? 10.889 -0.343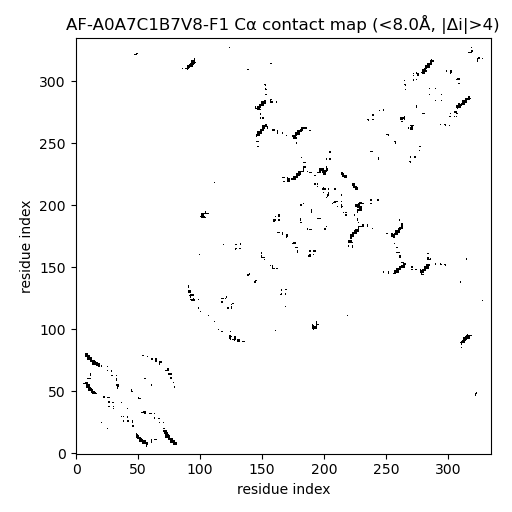 -7.450 1.00 97.69 228 SER A N 1
ATOM 1768 C CA . SER A 1 228 ? 10.698 0.979 -8.059 1.00 97.69 228 SER A CA 1
ATOM 1769 C C . SER A 1 228 ? 11.734 1.243 -9.149 1.00 97.69 228 SER A C 1
ATOM 1771 O O . SER A 1 228 ? 11.452 1.929 -10.127 1.00 97.69 228 SER A O 1
ATOM 1773 N N . GLY A 1 229 ? 12.940 0.701 -8.983 1.00 96.62 229 GLY A N 1
ATOM 1774 C CA . GLY A 1 229 ? 14.119 1.118 -9.724 1.00 96.62 229 GLY A CA 1
ATOM 1775 C C . GLY A 1 229 ? 14.689 2.438 -9.186 1.00 96.62 229 GLY A C 1
ATOM 1776 O O . GLY A 1 229 ? 14.218 2.960 -8.164 1.00 96.62 229 GLY A O 1
ATOM 1777 N N . PRO A 1 230 ? 15.694 3.005 -9.873 1.00 95.62 230 PRO A N 1
ATOM 1778 C CA . PRO A 1 230 ? 16.327 4.261 -9.490 1.00 95.62 230 PRO A CA 1
ATOM 1779 C C . PRO A 1 230 ? 15.314 5.405 -9.382 1.00 95.62 230 PRO A C 1
ATOM 1781 O O . PRO A 1 230 ? 14.366 5.481 -10.166 1.00 95.62 230 PRO A O 1
ATOM 1784 N N . THR A 1 231 ? 15.528 6.322 -8.434 1.00 95.44 231 THR A N 1
ATOM 1785 C CA . THR A 1 231 ? 14.681 7.513 -8.286 1.00 95.44 231 THR A CA 1
ATOM 1786 C C . THR A 1 231 ? 14.761 8.375 -9.550 1.00 95.44 231 THR A C 1
ATOM 1788 O O . THR A 1 231 ? 15.846 8.864 -9.881 1.00 95.44 231 THR A O 1
ATOM 1791 N N . PRO A 1 232 ? 13.639 8.598 -10.253 1.00 93.62 232 PRO A N 1
ATOM 1792 C CA . PRO A 1 232 ? 13.632 9.421 -11.450 1.00 93.62 232 PRO A CA 1
ATOM 1793 C C . PRO A 1 232 ? 13.602 10.920 -11.112 1.00 93.62 232 PRO A C 1
ATOM 1795 O O . PRO A 1 232 ? 13.206 11.296 -10.006 1.00 93.62 232 PRO A O 1
ATOM 1798 N N . PRO A 1 233 ? 13.938 11.804 -12.072 1.00 89.12 233 PRO A N 1
ATOM 1799 C CA . PRO A 1 233 ? 13.869 13.251 -11.862 1.00 89.12 233 PRO A CA 1
ATOM 1800 C C . PRO A 1 233 ? 12.434 13.746 -11.612 1.00 89.12 233 PRO A C 1
ATOM 1802 O O . PRO A 1 233 ? 12.230 14.589 -10.739 1.00 89.12 233 PRO A O 1
ATOM 1805 N N . ASN A 1 234 ? 11.438 13.183 -12.315 1.00 90.38 234 ASN A N 1
ATOM 1806 C CA . ASN A 1 234 ? 10.035 13.618 -12.259 1.00 90.38 234 ASN A CA 1
ATOM 1807 C C . ASN A 1 234 ? 9.063 12.457 -11.929 1.00 90.38 234 ASN A C 1
ATOM 1809 O O . ASN A 1 234 ? 8.351 11.978 -12.813 1.00 90.38 234 ASN A O 1
ATOM 1813 N N . PRO A 1 235 ? 8.972 12.005 -10.661 1.00 91.81 235 PRO A N 1
ATOM 1814 C CA . PRO A 1 235 ? 8.111 10.884 -10.260 1.00 91.81 235 PRO A CA 1
ATOM 1815 C C . PRO A 1 235 ? 6.632 11.015 -10.659 1.00 91.81 235 PRO A C 1
ATOM 1817 O O . PRO A 1 235 ? 6.054 10.082 -11.205 1.00 91.81 235 PRO A O 1
ATOM 1820 N N . ALA A 1 236 ? 6.012 12.176 -10.424 1.00 90.75 236 ALA A N 1
ATOM 1821 C CA . ALA A 1 236 ? 4.579 12.371 -10.673 1.00 90.75 236 ALA A CA 1
ATOM 1822 C C . ALA A 1 236 ? 4.207 12.288 -12.167 1.00 90.75 236 ALA A C 1
ATOM 1824 O O . ALA A 1 236 ? 3.158 11.749 -12.524 1.00 90.75 236 ALA A O 1
ATOM 1825 N N . GLU A 1 237 ? 5.070 12.801 -13.048 1.00 91.31 237 GLU A N 1
ATOM 1826 C CA . GLU A 1 237 ? 4.880 12.720 -14.504 1.00 91.31 237 GLU A CA 1
ATOM 1827 C C . GLU A 1 237 ? 4.954 11.267 -14.982 1.00 91.31 237 GLU A C 1
ATOM 1829 O O . GLU A 1 237 ? 4.110 10.819 -15.751 1.00 91.31 237 GLU A O 1
ATOM 1834 N N . ILE A 1 238 ? 5.901 10.495 -14.449 1.00 93.69 238 ILE A N 1
ATOM 1835 C CA . ILE A 1 238 ? 6.045 9.069 -14.765 1.00 93.69 238 ILE A CA 1
ATOM 1836 C C . ILE A 1 238 ? 4.808 8.287 -14.326 1.00 93.69 238 ILE A C 1
ATOM 1838 O O . ILE A 1 238 ? 4.248 7.535 -15.121 1.00 93.69 238 ILE A O 1
ATOM 1842 N N . LEU A 1 239 ? 4.333 8.506 -13.097 1.00 94.69 239 LEU A N 1
ATOM 1843 C CA . LEU A 1 239 ? 3.157 7.814 -12.555 1.00 94.69 239 LEU A CA 1
ATOM 1844 C C . LEU A 1 239 ? 1.856 8.140 -13.303 1.00 94.69 239 LEU A C 1
ATOM 1846 O O . LEU A 1 239 ? 0.916 7.350 -13.258 1.00 94.69 239 LEU A O 1
ATOM 1850 N N . SER A 1 240 ? 1.795 9.280 -13.997 1.00 92.19 240 SER A N 1
ATOM 1851 C CA . SER A 1 240 ? 0.642 9.678 -14.820 1.00 92.19 240 SER A CA 1
ATOM 1852 C C . SER A 1 240 ? 0.747 9.259 -16.291 1.00 92.19 240 SER A C 1
ATOM 1854 O O . SER A 1 240 ? -0.193 9.486 -17.056 1.00 92.19 240 SER A O 1
ATOM 1856 N N . SER A 1 241 ? 1.853 8.626 -16.694 1.00 94.62 241 SER A N 1
ATOM 1857 C CA . SER A 1 241 ? 2.081 8.186 -18.073 1.00 94.62 241 SER A CA 1
ATOM 1858 C C . SER A 1 241 ? 1.161 7.029 -18.491 1.00 94.62 241 SER A C 1
ATOM 1860 O O . SER A 1 241 ? 0.686 6.243 -17.666 1.00 94.62 241 SER A O 1
ATOM 1862 N N . SER A 1 242 ? 0.946 6.877 -19.804 1.00 95.00 242 SER A N 1
ATOM 1863 C CA . SER A 1 242 ? 0.272 5.696 -20.364 1.00 95.00 242 SER A CA 1
ATOM 1864 C C . SER A 1 242 ? 1.039 4.408 -20.065 1.00 95.00 242 SER A C 1
ATOM 1866 O O . SER A 1 242 ? 0.411 3.396 -19.770 1.00 95.00 242 SER A O 1
ATOM 1868 N N . SER A 1 243 ? 2.374 4.460 -20.035 1.00 95.31 243 SER A N 1
ATOM 1869 C CA . SER A 1 243 ? 3.231 3.303 -19.759 1.00 95.31 243 SER A CA 1
ATOM 1870 C C . SER A 1 243 ? 2.951 2.674 -18.392 1.00 95.31 243 SER A C 1
ATOM 1872 O O . SER A 1 243 ? 2.916 1.455 -18.275 1.00 95.31 243 SER A O 1
ATOM 1874 N N . VAL A 1 244 ? 2.683 3.475 -17.351 1.00 96.62 244 VAL A N 1
ATOM 1875 C CA . VAL A 1 244 ? 2.306 2.940 -16.026 1.00 96.62 244 VAL A CA 1
ATOM 1876 C C . VAL A 1 244 ? 0.934 2.264 -16.061 1.00 96.62 244 VAL A C 1
ATOM 1878 O O . VAL A 1 244 ? 0.743 1.221 -15.435 1.00 96.62 244 VAL A O 1
ATOM 1881 N N . ARG A 1 245 ? -0.019 2.816 -16.819 1.00 96.81 245 ARG A N 1
ATOM 1882 C CA . ARG A 1 245 ? -1.339 2.197 -17.012 1.00 96.81 245 ARG A CA 1
ATOM 1883 C C . ARG A 1 245 ? -1.225 0.866 -17.754 1.00 96.81 245 ARG A C 1
ATOM 1885 O O . ARG A 1 245 ? -1.865 -0.099 -17.353 1.00 96.81 245 ARG A O 1
ATOM 1892 N N . GLU A 1 246 ? -0.409 0.813 -18.800 1.00 97.00 246 GLU A N 1
ATOM 1893 C CA . GLU A 1 246 ? -0.142 -0.401 -19.577 1.00 97.00 246 GLU A CA 1
ATOM 1894 C C . GLU A 1 246 ? 0.559 -1.466 -18.726 1.00 97.00 246 GLU A C 1
ATOM 1896 O O . GLU A 1 246 ? 0.124 -2.616 -18.712 1.00 97.00 246 GLU A O 1
ATOM 1901 N N . LEU A 1 247 ? 1.563 -1.067 -17.939 1.00 97.94 247 LEU A N 1
ATOM 1902 C CA . LEU A 1 247 ? 2.251 -1.935 -16.986 1.00 97.94 247 LEU A CA 1
ATOM 1903 C C . LEU A 1 247 ? 1.273 -2.540 -15.971 1.00 97.94 247 LEU A C 1
ATOM 1905 O O . LEU A 1 247 ? 1.224 -3.757 -15.817 1.00 97.94 247 LEU A O 1
ATOM 1909 N N . LEU A 1 248 ? 0.460 -1.721 -15.297 1.00 98.06 248 LEU A N 1
ATOM 1910 C CA . LEU A 1 248 ? -0.496 -2.219 -14.301 1.00 98.06 248 LEU A CA 1
ATOM 1911 C C . LEU A 1 248 ? -1.604 -3.080 -14.925 1.00 98.06 248 LEU A C 1
ATOM 1913 O O . LEU A 1 248 ? -2.057 -4.032 -14.287 1.00 98.06 248 LEU A O 1
ATOM 1917 N N . ALA A 1 249 ? -2.022 -2.788 -16.159 1.00 97.75 249 ALA A N 1
ATOM 1918 C CA . ALA A 1 249 ? -2.978 -3.616 -16.891 1.00 97.75 249 ALA A CA 1
ATOM 1919 C C . ALA A 1 249 ? -2.385 -4.985 -17.252 1.00 97.75 249 ALA A C 1
ATOM 1921 O O . ALA A 1 249 ? -3.040 -6.002 -17.039 1.00 97.75 249 ALA A O 1
ATOM 1922 N N . MET A 1 250 ? -1.140 -5.023 -17.739 1.00 97.88 250 MET A N 1
ATOM 1923 C CA . MET A 1 250 ? -0.414 -6.267 -18.005 1.00 97.88 250 MET A CA 1
ATOM 1924 C C . MET A 1 250 ? -0.285 -7.102 -16.726 1.00 97.88 250 MET A C 1
ATOM 1926 O O . MET A 1 250 ? -0.724 -8.249 -16.697 1.00 97.88 250 MET A O 1
ATOM 1930 N N . LEU A 1 251 ? 0.174 -6.495 -15.627 1.00 98.44 251 LEU A N 1
ATOM 1931 C CA . LEU A 1 251 ? 0.296 -7.190 -14.344 1.00 98.44 251 LEU A CA 1
ATOM 1932 C C . LEU A 1 251 ? -1.055 -7.702 -13.828 1.00 98.44 251 LEU A C 1
ATOM 1934 O O . LEU A 1 251 ? -1.129 -8.790 -13.264 1.00 98.44 251 LEU A O 1
ATOM 1938 N N . SER A 1 252 ? -2.136 -6.951 -14.044 1.00 98.06 252 SER A N 1
ATOM 1939 C CA . SER A 1 252 ? -3.485 -7.391 -13.665 1.00 98.06 252 SER A CA 1
ATOM 1940 C C . SER A 1 252 ? -3.974 -8.581 -14.499 1.00 98.06 252 SER A C 1
ATOM 1942 O O . SER A 1 252 ? -4.838 -9.316 -14.036 1.00 98.06 252 SER A O 1
ATOM 1944 N N . ASN A 1 253 ? -3.443 -8.809 -15.702 1.00 97.75 253 ASN A N 1
ATOM 1945 C CA . ASN A 1 253 ? -3.764 -10.002 -16.490 1.00 97.75 253 ASN A CA 1
ATOM 1946 C C . ASN A 1 253 ? -2.937 -11.222 -16.059 1.00 97.75 253 ASN A C 1
ATOM 1948 O O . ASN A 1 253 ? -3.444 -12.344 -16.069 1.00 97.75 253 ASN A O 1
ATOM 1952 N N . ASP A 1 254 ? -1.683 -11.005 -15.657 1.00 97.75 254 ASP A N 1
ATOM 1953 C CA . ASP A 1 254 ? -0.730 -12.089 -15.399 1.00 97.75 254 ASP A CA 1
ATOM 1954 C C . ASP A 1 254 ? -0.725 -12.584 -13.947 1.00 97.75 254 ASP A C 1
ATOM 1956 O O . ASP A 1 254 ? -0.193 -13.667 -13.660 1.00 97.75 254 ASP A O 1
ATOM 1960 N N . PHE A 1 255 ? -1.303 -11.812 -13.024 1.00 98.62 255 PHE A N 1
ATOM 1961 C CA . PHE A 1 255 ? -1.333 -12.101 -11.593 1.00 98.62 255 PHE A CA 1
ATOM 1962 C C . PHE A 1 255 ? -2.764 -12.168 -11.050 1.00 98.62 255 PHE A C 1
ATOM 1964 O O . PHE A 1 255 ? -3.643 -11.393 -11.420 1.00 98.62 255 PHE A O 1
ATOM 1971 N N . ASP A 1 256 ? -2.983 -13.077 -10.095 1.00 98.50 256 ASP A N 1
ATOM 1972 C CA . ASP A 1 256 ? -4.252 -13.165 -9.368 1.00 98.50 256 ASP A CA 1
ATOM 1973 C C . ASP A 1 256 ? -4.485 -11.919 -8.504 1.00 98.50 256 ASP A C 1
ATOM 1975 O O . ASP A 1 256 ? -5.633 -11.575 -8.228 1.00 98.50 256 ASP A O 1
ATOM 1979 N N . VAL A 1 257 ? -3.404 -11.294 -8.016 1.00 98.56 257 VAL A N 1
ATOM 1980 C CA . VAL A 1 257 ? -3.439 -10.080 -7.191 1.00 98.56 257 VAL A CA 1
ATOM 1981 C C . VAL A 1 257 ? -2.239 -9.182 -7.492 1.00 98.56 257 VAL A C 1
ATOM 1983 O O . VAL A 1 257 ? -1.097 -9.640 -7.456 1.00 98.56 257 VAL A O 1
ATOM 1986 N N . VAL A 1 258 ? -2.493 -7.889 -7.685 1.00 98.75 258 VAL A N 1
ATOM 1987 C CA . VAL A 1 258 ? -1.488 -6.826 -7.810 1.00 98.75 258 VAL A CA 1
ATOM 1988 C C . VAL A 1 258 ? -1.634 -5.876 -6.620 1.00 98.75 258 VAL A C 1
ATOM 1990 O O . VAL A 1 258 ? -2.651 -5.197 -6.492 1.00 98.75 258 VAL A O 1
ATOM 1993 N N . LEU A 1 259 ? -0.635 -5.810 -5.738 1.00 98.50 259 LEU A N 1
ATOM 1994 C CA . LEU A 1 259 ? -0.585 -4.832 -4.646 1.00 98.50 259 LEU A CA 1
ATOM 1995 C C . LEU A 1 259 ? 0.417 -3.732 -4.981 1.00 98.50 259 LEU A C 1
ATOM 1997 O O . LEU A 1 259 ? 1.595 -4.001 -5.190 1.00 98.50 259 LEU A O 1
ATOM 2001 N N . VAL A 1 260 ? -0.047 -2.491 -4.985 1.00 98.62 260 VAL A N 1
ATOM 2002 C CA . VAL A 1 260 ? 0.742 -1.316 -5.346 1.00 98.62 260 VAL A CA 1
ATOM 2003 C C . VAL A 1 260 ? 1.041 -0.510 -4.084 1.00 98.62 260 VAL A C 1
ATOM 2005 O O . VAL A 1 260 ? 0.121 0.017 -3.455 1.00 98.62 260 VAL A O 1
ATOM 2008 N N . ASP A 1 261 ? 2.314 -0.420 -3.699 1.00 97.00 261 ASP A N 1
ATOM 2009 C CA . ASP A 1 261 ? 2.765 0.509 -2.653 1.00 97.00 261 ASP A CA 1
ATOM 2010 C C . ASP A 1 261 ? 2.889 1.916 -3.229 1.00 97.00 261 ASP A C 1
ATOM 2012 O O . ASP A 1 261 ? 3.214 2.082 -4.403 1.00 97.00 261 ASP A O 1
ATOM 2016 N N . SER A 1 262 ? 2.620 2.937 -2.419 1.00 95.19 262 SER A N 1
ATOM 2017 C CA . SER A 1 262 ? 2.589 4.318 -2.897 1.00 95.19 262 SER A CA 1
ATOM 2018 C C . SER A 1 262 ? 3.174 5.306 -1.893 1.00 95.19 262 SER A C 1
ATOM 2020 O O . SER A 1 262 ? 3.188 5.039 -0.687 1.00 95.19 262 SER A O 1
ATOM 2022 N N . PRO A 1 263 ? 3.500 6.533 -2.338 1.00 94.00 263 PRO A N 1
ATOM 2023 C CA . PRO A 1 263 ? 3.728 7.655 -1.436 1.00 94.00 263 PRO A CA 1
ATOM 2024 C C . PRO A 1 263 ? 2.479 7.964 -0.587 1.00 94.00 263 PRO A C 1
ATOM 2026 O O . PRO A 1 263 ? 1.371 7.517 -0.912 1.00 94.00 263 PRO A O 1
ATOM 2029 N N . PRO A 1 264 ? 2.613 8.718 0.521 1.00 94.56 264 PRO A N 1
ATOM 2030 C CA . PRO A 1 264 ? 1.452 9.236 1.240 1.00 94.56 264 PRO A CA 1
ATOM 2031 C C . PRO A 1 264 ? 0.653 10.214 0.371 1.00 94.56 264 PRO A C 1
ATOM 2033 O O . PRO A 1 264 ? 1.215 10.900 -0.479 1.00 94.56 264 PRO A O 1
ATOM 2036 N N . ILE A 1 265 ? -0.653 10.302 0.612 1.00 94.62 265 ILE A N 1
ATOM 2037 C CA . ILE A 1 265 ? -1.566 11.067 -0.241 1.00 94.62 265 ILE A CA 1
ATOM 2038 C C . ILE A 1 265 ? -1.612 12.563 0.090 1.00 94.62 265 ILE A C 1
ATOM 2040 O O . ILE A 1 265 ? -1.813 13.380 -0.803 1.00 94.62 265 ILE A O 1
ATOM 2044 N N . ILE A 1 266 ? -1.416 12.971 1.350 1.00 91.88 266 ILE A N 1
ATOM 2045 C CA . ILE A 1 266 ? -1.444 14.401 1.683 1.00 91.88 266 ILE A CA 1
ATOM 2046 C C . ILE A 1 266 ? -0.134 15.043 1.228 1.00 91.88 266 ILE A C 1
ATOM 2048 O O . ILE A 1 266 ? 0.949 14.673 1.678 1.00 91.88 266 ILE A O 1
ATOM 2052 N N . GLY A 1 267 ? -0.259 16.056 0.371 1.00 86.06 267 GLY A N 1
ATOM 2053 C CA . GLY A 1 267 ? 0.864 16.841 -0.141 1.00 86.06 267 GLY A CA 1
ATOM 2054 C C . GLY A 1 267 ? 1.510 16.287 -1.412 1.00 86.06 267 GLY A C 1
ATOM 2055 O O . GLY A 1 267 ? 2.400 16.942 -1.944 1.00 86.06 267 GLY A O 1
ATOM 2056 N N . LEU A 1 268 ? 1.060 15.133 -1.921 1.00 87.38 268 LEU A N 1
ATOM 2057 C CA . LEU A 1 268 ? 1.555 14.522 -3.159 1.00 87.38 268 LEU A CA 1
ATOM 2058 C C . LEU A 1 268 ? 0.383 14.068 -4.038 1.00 87.38 268 LEU A C 1
ATOM 2060 O O . LEU A 1 268 ? -0.636 13.598 -3.542 1.00 87.38 268 LEU A O 1
ATOM 2064 N N . THR A 1 269 ? 0.527 14.189 -5.356 1.00 86.38 269 THR A N 1
ATOM 2065 C CA . THR A 1 269 ? -0.499 13.759 -6.325 1.00 86.38 269 THR A CA 1
ATOM 2066 C C . THR A 1 269 ? -0.348 12.297 -6.741 1.00 86.38 269 THR A C 1
ATOM 2068 O O . THR A 1 269 ? -1.300 11.700 -7.233 1.00 86.38 269 THR A O 1
ATOM 2071 N N . ASP A 1 270 ? 0.821 11.709 -6.501 1.00 92.88 270 ASP A N 1
ATOM 2072 C CA . ASP A 1 270 ? 1.231 10.366 -6.908 1.00 92.88 270 ASP A CA 1
ATOM 2073 C C . ASP A 1 270 ? 0.174 9.286 -6.585 1.00 92.88 270 ASP A C 1
ATOM 2075 O O . ASP A 1 270 ? -0.309 8.588 -7.476 1.00 92.88 270 ASP A O 1
ATOM 2079 N N . ALA A 1 271 ? -0.253 9.190 -5.321 1.00 93.44 271 ALA A N 1
ATOM 2080 C CA . ALA A 1 271 ? -1.239 8.196 -4.885 1.00 93.44 271 ALA A CA 1
ATOM 2081 C C . ALA A 1 271 ? -2.652 8.457 -5.434 1.00 93.44 271 ALA A C 1
ATOM 2083 O O . ALA A 1 271 ? -3.407 7.515 -5.664 1.00 93.44 271 ALA A O 1
ATOM 2084 N N . VAL A 1 272 ? -3.012 9.724 -5.668 1.00 93.75 272 VAL A N 1
ATOM 2085 C CA . VAL A 1 272 ? -4.299 10.089 -6.279 1.00 93.75 272 VAL A CA 1
ATOM 2086 C C . VAL A 1 272 ? -4.345 9.571 -7.713 1.00 93.75 272 VAL A C 1
ATOM 2088 O O . VAL A 1 272 ? -5.307 8.910 -8.088 1.00 93.75 272 VAL A O 1
ATOM 2091 N N . VAL A 1 273 ? -3.284 9.812 -8.491 1.00 94.88 273 VAL A N 1
ATOM 2092 C CA . VAL A 1 273 ? -3.168 9.341 -9.879 1.00 94.88 273 VAL A CA 1
ATOM 2093 C C . VAL A 1 273 ? -3.235 7.818 -9.937 1.00 94.88 273 VAL A C 1
ATOM 2095 O O . VAL A 1 273 ? -4.084 7.276 -10.643 1.00 94.88 273 VAL A O 1
ATOM 2098 N N . LEU A 1 274 ? -2.409 7.127 -9.149 1.00 96.94 274 LEU A N 1
ATOM 2099 C CA . LEU A 1 274 ? -2.400 5.662 -9.088 1.00 96.94 274 LEU A CA 1
ATOM 2100 C C . LEU A 1 274 ? -3.765 5.086 -8.696 1.00 96.94 274 LEU A C 1
ATOM 2102 O O . LEU A 1 274 ? -4.191 4.079 -9.260 1.00 96.94 274 LEU A O 1
ATOM 2106 N N . GLY A 1 275 ? -4.480 5.749 -7.783 1.00 95.81 275 GLY A N 1
ATOM 2107 C CA . GLY A 1 275 ? -5.807 5.335 -7.331 1.00 95.81 275 GLY A CA 1
ATOM 2108 C C . GLY A 1 275 ? -6.853 5.309 -8.448 1.00 95.81 275 GLY A C 1
ATOM 2109 O O . GLY A 1 275 ? -7.790 4.521 -8.374 1.00 95.81 275 GLY A O 1
ATOM 2110 N N . THR A 1 276 ? -6.675 6.118 -9.500 1.00 95.69 276 THR A N 1
ATOM 2111 C CA . THR A 1 276 ? -7.557 6.118 -10.683 1.00 95.69 276 THR A CA 1
ATOM 2112 C C . THR A 1 276 ? -7.242 5.008 -11.691 1.00 95.69 276 THR A C 1
ATOM 2114 O O . THR A 1 276 ? -7.990 4.822 -12.650 1.00 95.69 276 THR A O 1
ATOM 2117 N N . ILE A 1 277 ? -6.116 4.307 -11.519 1.00 95.94 277 ILE A N 1
ATOM 2118 C CA . ILE A 1 277 ? -5.637 3.264 -12.436 1.00 95.94 277 ILE A CA 1
ATOM 2119 C C . ILE A 1 277 ? -5.954 1.868 -11.887 1.00 95.94 277 ILE A C 1
ATOM 2121 O O . ILE A 1 277 ? -6.265 0.964 -12.659 1.00 95.94 277 ILE A O 1
ATOM 2125 N N . VAL A 1 278 ? -5.869 1.690 -10.566 1.00 96.94 278 VAL A N 1
ATOM 2126 C CA . VAL A 1 278 ? -6.139 0.410 -9.895 1.00 96.94 278 VAL A CA 1
ATOM 2127 C C . VAL A 1 278 ? -7.635 0.166 -9.674 1.00 96.94 278 VAL A C 1
ATOM 2129 O O . VAL A 1 278 ? -8.439 1.096 -9.672 1.00 96.94 278 VAL A O 1
ATOM 2132 N N . GLY A 1 279 ? -8.009 -1.090 -9.423 1.00 95.06 279 GLY A N 1
ATOM 2133 C CA . GLY A 1 279 ? -9.395 -1.474 -9.141 1.00 95.06 279 GLY A CA 1
ATOM 2134 C C . GLY A 1 279 ? -9.914 -1.045 -7.762 1.00 95.06 279 GLY A C 1
ATOM 2135 O O . GLY A 1 279 ? -11.122 -0.871 -7.596 1.00 95.06 279 GLY A O 1
ATOM 2136 N N . GLY A 1 280 ? -9.032 -0.855 -6.775 1.00 93.00 280 GLY A N 1
ATOM 2137 C CA . GLY A 1 280 ? -9.426 -0.384 -5.447 1.00 93.00 280 GLY A CA 1
ATOM 2138 C C . GLY A 1 280 ? -8.282 0.158 -4.590 1.00 93.00 280 GLY A C 1
ATOM 2139 O O . GLY A 1 280 ? -7.107 -0.086 -4.858 1.00 93.00 280 GLY A O 1
ATOM 2140 N N . VAL A 1 281 ? -8.623 0.911 -3.543 1.00 91.31 281 VAL A N 1
ATOM 2141 C CA . VAL A 1 281 ? -7.663 1.598 -2.666 1.00 91.31 281 VAL A CA 1
ATOM 2142 C C . VAL A 1 281 ? -7.881 1.227 -1.199 1.00 91.31 281 VAL A C 1
ATOM 2144 O O . VAL A 1 281 ? -8.992 1.333 -0.677 1.00 91.31 281 VAL A O 1
ATOM 2147 N N . PHE A 1 282 ? -6.791 0.869 -0.521 1.00 85.50 282 PHE A N 1
ATOM 2148 C CA . PHE A 1 282 ? -6.690 0.759 0.930 1.00 85.50 282 PHE A CA 1
ATOM 2149 C C . PHE A 1 282 ? -5.985 1.973 1.518 1.00 85.50 282 PHE A C 1
ATOM 2151 O O . PHE A 1 282 ? -4.918 2.384 1.054 1.00 85.50 282 PHE A O 1
ATOM 2158 N N . LEU A 1 283 ? -6.550 2.506 2.598 1.00 85.25 283 LEU A N 1
ATOM 2159 C CA . LEU A 1 283 ? -5.940 3.586 3.360 1.00 85.25 283 LEU A CA 1
ATOM 2160 C C . LEU A 1 283 ? -5.305 3.043 4.645 1.00 85.25 283 LEU A C 1
ATOM 2162 O O . LEU A 1 283 ? -5.988 2.534 5.517 1.00 85.25 283 LEU A O 1
ATOM 2166 N N . VAL A 1 284 ? -3.998 3.147 4.825 1.00 83.94 284 VAL A N 1
ATOM 2167 C CA . VAL A 1 284 ? -3.350 2.781 6.089 1.00 83.94 284 VAL A CA 1
ATOM 2168 C C . VAL A 1 284 ? -3.427 3.965 7.045 1.00 83.94 284 VAL A C 1
ATOM 2170 O O . VAL A 1 284 ? -3.031 5.075 6.707 1.00 83.94 284 VAL A O 1
ATOM 2173 N N . ILE A 1 285 ? -3.935 3.734 8.250 1.00 81.81 285 ILE A N 1
ATOM 2174 C CA . ILE A 1 285 ? -4.104 4.728 9.309 1.00 81.81 285 ILE A CA 1
ATOM 2175 C C . ILE A 1 285 ? -3.293 4.282 10.512 1.00 81.81 285 ILE A C 1
ATOM 2177 O O . ILE A 1 285 ? -3.382 3.136 10.944 1.00 81.81 285 ILE A O 1
ATOM 2181 N N . ARG A 1 286 ? -2.511 5.188 11.095 1.00 78.81 286 ARG A N 1
ATOM 2182 C CA . ARG A 1 286 ? -1.692 4.875 12.260 1.00 78.81 286 ARG A CA 1
ATOM 2183 C C . ARG A 1 286 ? -2.433 5.209 13.550 1.00 78.81 286 ARG A C 1
ATOM 2185 O O . ARG A 1 286 ? -2.710 6.376 13.845 1.00 78.81 286 ARG A O 1
ATOM 2192 N N . ALA A 1 287 ? -2.696 4.182 14.349 1.00 71.88 287 ALA A N 1
ATOM 2193 C CA . ALA A 1 287 ? -3.420 4.282 15.605 1.00 71.88 287 ALA A CA 1
ATOM 2194 C C . ALA A 1 287 ? -2.777 5.303 16.560 1.00 71.88 287 ALA A C 1
ATOM 2196 O O . ALA A 1 287 ? -1.564 5.319 16.784 1.00 71.88 287 ALA A O 1
ATOM 2197 N N . GLY A 1 288 ? -3.607 6.193 17.113 1.00 70.88 288 GLY A N 1
ATOM 2198 C CA . GLY A 1 288 ? -3.180 7.235 18.054 1.00 70.88 288 GLY A CA 1
ATOM 2199 C C . GLY A 1 288 ? -2.208 8.279 17.486 1.00 70.88 288 GLY A C 1
ATOM 2200 O O . GLY A 1 288 ? -1.618 9.030 18.262 1.00 70.88 288 GLY A O 1
ATOM 2201 N N . ARG A 1 289 ? -1.994 8.318 16.163 1.00 78.19 289 ARG A N 1
ATOM 2202 C CA . ARG A 1 289 ? -1.081 9.267 15.507 1.00 78.19 289 ARG A CA 1
ATOM 2203 C C . ARG A 1 289 ? -1.737 10.022 14.365 1.00 78.19 289 ARG A C 1
ATOM 2205 O O . ARG A 1 289 ? -1.598 11.238 14.315 1.00 78.19 289 ARG A O 1
ATOM 2212 N N . THR A 1 290 ? -2.430 9.324 13.474 1.00 74.75 290 THR A N 1
ATOM 2213 C CA . THR A 1 290 ? -3.148 9.958 12.367 1.00 74.75 290 THR A CA 1
ATOM 2214 C C . THR A 1 290 ? -4.386 10.663 12.912 1.00 74.75 290 THR A C 1
ATOM 2216 O O . THR A 1 290 ? -5.209 10.044 13.591 1.00 74.75 290 THR A O 1
ATOM 2219 N N . SER A 1 291 ? -4.525 11.962 12.645 1.00 79.06 291 SER A N 1
ATOM 2220 C CA . SER A 1 291 ? -5.688 12.721 13.101 1.00 79.06 291 SER A CA 1
ATOM 2221 C C . SER A 1 291 ? -6.919 12.431 12.239 1.00 79.06 291 SER A C 1
ATOM 2223 O O . SER A 1 291 ? -6.819 12.080 11.060 1.00 79.06 291 SER A O 1
ATOM 2225 N N . ARG A 1 292 ? -8.110 12.657 12.806 1.00 76.88 292 ARG A N 1
ATOM 2226 C CA . ARG A 1 292 ? -9.369 12.593 12.050 1.00 76.88 292 ARG A CA 1
ATOM 2227 C C . ARG A 1 292 ? -9.364 13.534 10.846 1.00 76.88 292 ARG A C 1
ATOM 2229 O O . ARG A 1 292 ? -9.839 13.150 9.789 1.00 76.88 292 ARG A O 1
ATOM 2236 N N . GLN A 1 293 ? -8.787 14.730 10.985 1.00 75.81 293 GLN A N 1
ATOM 2237 C CA . GLN A 1 293 ? -8.704 15.693 9.882 1.00 75.81 293 GLN A CA 1
ATOM 2238 C C . GLN A 1 293 ? -7.824 15.168 8.743 1.00 75.81 293 GLN A C 1
ATOM 2240 O O . GLN A 1 293 ? -8.198 15.299 7.583 1.00 75.81 293 GLN A O 1
ATOM 2245 N N . GLN A 1 294 ? -6.687 14.540 9.063 1.00 79.94 294 GLN A N 1
ATOM 2246 C CA . GLN A 1 294 ? -5.813 13.927 8.059 1.00 79.94 294 GLN A CA 1
ATOM 2247 C C . GLN A 1 294 ? -6.517 12.774 7.337 1.00 79.94 294 GLN A C 1
ATOM 2249 O O . GLN A 1 294 ? -6.461 12.689 6.114 1.00 79.94 294 GLN A O 1
ATOM 2254 N N . MET A 1 295 ? -7.226 11.916 8.075 1.00 81.50 295 MET A N 1
ATOM 2255 C CA . MET A 1 295 ? -8.019 10.841 7.478 1.00 81.50 295 MET A CA 1
ATOM 2256 C C . MET A 1 295 ? -9.123 11.394 6.566 1.00 81.50 295 MET A C 1
ATOM 2258 O O . MET A 1 295 ? -9.229 10.971 5.419 1.00 81.50 295 MET A O 1
ATOM 2262 N N . SER A 1 296 ? -9.912 12.361 7.044 1.00 79.69 296 SER A N 1
ATOM 2263 C CA . SER A 1 296 ? -10.977 12.990 6.257 1.00 79.69 296 SER A CA 1
ATOM 2264 C C . SER A 1 296 ? -10.443 13.647 4.989 1.00 79.69 296 SER A C 1
ATOM 2266 O O . SER A 1 296 ? -11.033 13.469 3.928 1.00 79.69 296 SER A O 1
ATOM 2268 N N . LEU A 1 297 ? -9.311 14.351 5.072 1.00 83.88 297 LEU A N 1
ATOM 2269 C CA . LEU A 1 297 ? -8.675 14.960 3.907 1.00 83.88 297 LEU A CA 1
ATOM 2270 C C . LEU A 1 297 ? -8.224 13.901 2.891 1.00 83.88 297 LEU A C 1
ATOM 2272 O O . LEU A 1 297 ? -8.508 14.040 1.707 1.00 83.88 297 LEU A O 1
ATOM 2276 N N . ALA A 1 298 ? -7.575 12.825 3.341 1.00 86.88 298 ALA A N 1
ATOM 2277 C CA . ALA A 1 298 ? -7.150 11.734 2.465 1.00 86.88 298 ALA A CA 1
ATOM 2278 C C . ALA A 1 298 ? -8.333 11.067 1.741 1.00 86.88 298 ALA A C 1
ATOM 2280 O O . ALA A 1 298 ? -8.277 10.850 0.532 1.00 86.88 298 ALA A O 1
ATOM 2281 N N . VAL A 1 299 ? -9.423 10.792 2.466 1.00 85.75 299 VAL A N 1
ATOM 2282 C CA . VAL A 1 299 ? -10.655 10.235 1.888 1.00 85.75 299 VAL A CA 1
ATOM 2283 C C . VAL A 1 299 ? -11.253 11.195 0.860 1.00 85.75 299 VAL A C 1
ATOM 2285 O O . VAL A 1 299 ? -11.572 10.767 -0.245 1.00 85.75 299 VAL A O 1
ATOM 2288 N N . GLN A 1 300 ? -11.338 12.491 1.176 1.00 87.88 300 GLN A N 1
ATOM 2289 C CA . GLN A 1 300 ? -11.828 13.503 0.236 1.00 87.88 300 GLN A CA 1
ATOM 2290 C C . GLN A 1 300 ? -10.976 13.567 -1.036 1.00 87.88 300 GLN A C 1
ATOM 2292 O O . GLN A 1 300 ? -11.526 13.619 -2.131 1.00 87.88 300 GLN A O 1
ATOM 2297 N N . MET A 1 301 ? -9.645 13.517 -0.923 1.00 91.81 301 MET A N 1
ATOM 2298 C CA . MET A 1 301 ? -8.748 13.535 -2.085 1.00 91.81 301 MET A CA 1
ATOM 2299 C C . MET A 1 301 ? -8.990 12.348 -3.028 1.00 91.81 301 MET A C 1
ATOM 2301 O O . MET A 1 301 ? -9.013 12.542 -4.240 1.00 91.81 301 MET A O 1
ATOM 2305 N N . LEU A 1 302 ? -9.215 11.147 -2.485 1.00 88.12 302 LEU A N 1
ATOM 2306 C CA . LEU A 1 302 ? -9.546 9.948 -3.265 1.00 88.12 302 LEU A CA 1
ATOM 2307 C C . LEU A 1 302 ? -10.955 10.023 -3.873 1.00 88.12 302 LEU A C 1
ATOM 2309 O O . LEU A 1 302 ? -11.141 9.715 -5.048 1.00 88.12 302 LEU A O 1
ATOM 2313 N N . GLN A 1 303 ? -11.947 10.465 -3.097 1.00 89.31 303 GLN A N 1
ATOM 2314 C CA . GLN A 1 303 ? -13.333 10.596 -3.562 1.00 89.31 303 GLN A CA 1
ATOM 2315 C C . GLN A 1 303 ? -13.478 11.635 -4.677 1.00 89.31 303 GLN A C 1
ATOM 2317 O O . GLN A 1 303 ? -14.216 11.403 -5.631 1.00 89.31 303 GLN A O 1
ATOM 2322 N N . ASN A 1 304 ? -12.745 12.749 -4.596 1.00 91.38 304 ASN A N 1
ATOM 2323 C CA . ASN A 1 304 ? -12.796 13.825 -5.588 1.00 91.38 304 ASN A CA 1
ATOM 2324 C C . ASN A 1 304 ? -12.385 13.373 -6.996 1.00 91.38 304 ASN A C 1
ATOM 2326 O O . ASN A 1 304 ? -12.804 13.988 -7.973 1.00 91.38 304 ASN A O 1
ATOM 2330 N N . VAL A 1 305 ? -11.580 12.314 -7.105 1.00 92.12 305 VAL A N 1
ATOM 2331 C CA . VAL A 1 305 ? -11.164 11.730 -8.389 1.00 92.12 305 VAL A CA 1
ATOM 2332 C C . VAL A 1 305 ? -11.876 10.410 -8.704 1.00 92.12 305 VAL A C 1
ATOM 2334 O O . VAL A 1 305 ? -11.532 9.747 -9.677 1.00 92.12 305 VAL A O 1
ATOM 2337 N N . GLY A 1 306 ? -12.870 10.026 -7.899 1.00 88.06 306 GLY A N 1
ATOM 2338 C CA . GLY A 1 306 ? -13.671 8.823 -8.120 1.00 88.06 306 GLY A CA 1
ATOM 2339 C C . GLY A 1 306 ? -12.952 7.508 -7.812 1.00 88.06 306 GLY A C 1
ATOM 2340 O O . GLY A 1 306 ? -13.350 6.476 -8.345 1.00 88.06 306 GLY A O 1
ATOM 2341 N N . CYS A 1 307 ? -11.911 7.514 -6.972 1.00 91.31 307 CYS A N 1
ATOM 2342 C CA . CYS A 1 307 ? -11.248 6.276 -6.560 1.00 91.31 307 CYS A CA 1
ATOM 2343 C C . CYS A 1 307 ? -12.208 5.363 -5.786 1.00 91.31 307 CYS A C 1
ATOM 2345 O O . CYS A 1 307 ? -12.939 5.812 -4.898 1.00 91.31 307 CYS A O 1
ATOM 2347 N N . HIS A 1 308 ? -12.130 4.059 -6.049 1.00 89.75 308 HIS A N 1
ATOM 2348 C CA . HIS A 1 308 ? -12.866 3.054 -5.293 1.00 89.75 308 HIS A CA 1
ATOM 2349 C C . HIS A 1 308 ? -12.153 2.746 -3.969 1.00 89.75 308 HIS A C 1
ATOM 2351 O O . HIS A 1 308 ? -11.193 1.979 -3.916 1.00 89.75 308 HIS A O 1
ATOM 2357 N N . ILE A 1 309 ? -12.599 3.372 -2.882 1.00 86.56 309 ILE A N 1
ATOM 2358 C CA . ILE A 1 309 ? -12.033 3.145 -1.547 1.00 86.56 309 ILE A CA 1
ATOM 2359 C C . ILE A 1 309 ? -12.650 1.873 -0.961 1.00 86.56 309 ILE A C 1
ATOM 2361 O O . ILE A 1 309 ? -13.823 1.872 -0.602 1.00 86.56 309 ILE A O 1
ATOM 2365 N N . LEU A 1 310 ? -11.848 0.816 -0.825 1.00 79.62 310 LEU A N 1
ATOM 2366 C CA . LEU A 1 310 ? -12.292 -0.469 -0.268 1.00 79.62 310 LEU A CA 1
ATOM 2367 C C . LEU A 1 310 ? -12.356 -0.447 1.260 1.00 79.62 310 LEU A C 1
ATOM 2369 O O . LEU A 1 310 ? -13.091 -1.208 1.879 1.00 79.62 310 LEU A O 1
ATOM 2373 N N . GLY A 1 311 ? -11.545 0.407 1.881 1.00 73.62 311 GLY A N 1
ATOM 2374 C CA . GLY A 1 311 ? -11.506 0.565 3.325 1.00 73.62 311 GLY A CA 1
ATOM 2375 C C . GLY A 1 311 ? -10.167 1.098 3.813 1.00 73.62 311 GLY A C 1
ATOM 2376 O O . GLY A 1 311 ? -9.364 1.645 3.054 1.00 73.62 311 GLY A O 1
ATOM 2377 N N . ALA A 1 312 ? -9.918 0.928 5.106 1.00 77.00 312 ALA A N 1
ATOM 2378 C CA . ALA A 1 312 ? -8.691 1.357 5.760 1.00 77.00 312 ALA A CA 1
ATOM 2379 C C . ALA A 1 312 ? -8.152 0.268 6.696 1.00 77.00 312 ALA A C 1
ATOM 2381 O O . ALA A 1 312 ? -8.904 -0.535 7.243 1.00 77.00 312 ALA A O 1
ATOM 2382 N N . VAL A 1 313 ? -6.836 0.276 6.882 1.00 74.75 313 VAL A N 1
ATOM 2383 C CA . VAL A 1 313 ? -6.088 -0.613 7.768 1.00 74.75 313 VAL A CA 1
ATOM 2384 C C . VAL A 1 313 ? -5.600 0.198 8.957 1.00 74.75 313 VAL A C 1
ATOM 2386 O O . VAL A 1 313 ? -4.862 1.166 8.780 1.00 74.75 313 VAL A O 1
ATOM 2389 N N . LEU A 1 314 ? -5.982 -0.189 10.172 1.00 71.12 314 LEU A N 1
ATOM 2390 C CA . LEU A 1 314 ? -5.530 0.479 11.390 1.00 71.12 314 LEU A CA 1
ATOM 2391 C C . LEU A 1 314 ? -4.230 -0.160 11.914 1.00 71.12 314 LEU A C 1
ATOM 2393 O O . LEU A 1 314 ? -4.250 -1.172 12.609 1.00 71.12 314 LEU A O 1
ATOM 2397 N N . ASN A 1 315 ? -3.092 0.458 11.607 1.00 69.50 315 ASN A N 1
ATOM 2398 C CA . ASN A 1 315 ? -1.750 -0.017 11.953 1.00 69.50 315 ASN A CA 1
ATOM 2399 C C . ASN A 1 315 ? -1.221 0.578 13.277 1.00 69.50 315 ASN A C 1
ATOM 2401 O O . ASN A 1 315 ? -1.644 1.644 13.719 1.00 69.50 315 ASN A O 1
ATOM 2405 N N . GLU A 1 316 ? -0.234 -0.087 13.885 1.00 67.00 316 GLU A N 1
ATOM 2406 C CA . GLU A 1 316 ? 0.403 0.241 15.171 1.00 67.00 316 GLU A CA 1
ATOM 2407 C C . GLU A 1 316 ? -0.580 0.329 16.344 1.00 67.00 316 GLU A C 1
ATOM 2409 O O . GLU A 1 316 ? -0.420 1.140 17.259 1.00 67.00 316 GLU A O 1
ATOM 2414 N N . VAL A 1 317 ? -1.600 -0.525 16.321 1.00 61.66 317 VAL A N 1
ATOM 2415 C CA . VAL A 1 317 ? -2.566 -0.629 17.409 1.00 61.66 317 VAL A CA 1
ATOM 2416 C C . VAL A 1 317 ? -1.874 -1.139 18.671 1.00 61.66 317 VAL A C 1
ATOM 2418 O O . VAL A 1 317 ? -1.218 -2.180 18.673 1.00 61.66 317 VAL A O 1
ATOM 2421 N N . ASP A 1 318 ? -2.046 -0.400 19.764 1.00 63.16 318 ASP A N 1
ATOM 2422 C CA . ASP A 1 318 ? -1.610 -0.832 21.085 1.00 63.16 318 ASP A CA 1
ATOM 2423 C C . ASP A 1 318 ? -2.692 -1.715 21.714 1.00 63.16 318 ASP A C 1
ATOM 2425 O O . ASP A 1 318 ? -3.616 -1.224 22.365 1.00 63.16 318 ASP A O 1
ATOM 2429 N N . ILE A 1 319 ? -2.571 -3.026 21.505 1.00 55.62 319 ILE A N 1
ATOM 2430 C CA . ILE A 1 319 ? -3.508 -4.047 22.002 1.00 55.62 319 ILE A CA 1
ATOM 2431 C C . ILE A 1 319 ? -3.641 -4.068 23.534 1.00 55.62 319 ILE A C 1
ATOM 2433 O O . ILE A 1 319 ? -4.577 -4.662 24.068 1.00 55.62 319 ILE A O 1
ATOM 2437 N N . HIS A 1 320 ? -2.729 -3.418 24.266 1.00 52.59 320 HIS A N 1
ATOM 2438 C CA . HIS A 1 320 ? -2.827 -3.310 25.718 1.00 52.59 320 HIS A CA 1
ATOM 2439 C C . HIS A 1 320 ? -3.814 -2.225 26.159 1.00 52.59 320 HIS A C 1
ATOM 2441 O O . HIS A 1 320 ? -4.291 -2.270 27.298 1.00 52.59 320 HIS A O 1
ATOM 2447 N N . LYS A 1 321 ? -4.184 -1.289 25.275 1.00 46.97 321 LYS A N 1
ATOM 2448 C CA . LYS A 1 321 ? -5.185 -0.264 25.586 1.00 46.97 321 LYS A CA 1
ATOM 2449 C C . LYS A 1 321 ? -6.602 -0.848 25.521 1.00 46.97 321 LYS A C 1
ATOM 2451 O O . LYS A 1 321 ? -6.939 -1.478 24.519 1.00 46.97 321 LYS A O 1
ATOM 2456 N N . PRO A 1 322 ? -7.460 -0.592 26.529 1.00 38.28 322 PRO A N 1
ATOM 2457 C CA . PRO A 1 322 ? -8.819 -1.142 26.606 1.00 38.28 322 PRO A CA 1
ATOM 2458 C C . PRO A 1 322 ? -9.658 -0.923 25.340 1.00 38.28 322 PRO A C 1
ATOM 2460 O O . PRO A 1 322 ? -10.261 -1.869 24.847 1.00 38.28 322 PRO A O 1
ATOM 2463 N N . TYR A 1 323 ? -9.587 0.277 24.749 1.00 37.44 323 TYR A N 1
ATOM 2464 C CA . TYR A 1 323 ? -10.260 0.634 23.491 1.00 37.44 323 TYR A CA 1
ATOM 2465 C C . TYR A 1 323 ? -9.948 -0.338 22.337 1.00 37.44 323 TYR A C 1
ATOM 2467 O O . TYR A 1 323 ? -10.799 -0.621 21.499 1.00 37.44 323 TYR A O 1
ATOM 2475 N N . TYR A 1 324 ? -8.724 -0.871 22.284 1.00 41.62 324 TYR A N 1
ATOM 2476 C CA . TYR A 1 324 ? -8.284 -1.774 21.222 1.00 41.62 324 TYR A CA 1
ATOM 2477 C C . TYR A 1 324 ? -8.452 -3.259 21.571 1.00 41.62 324 TYR A C 1
ATOM 2479 O O . TYR A 1 324 ? -8.370 -4.093 20.670 1.00 41.62 324 TYR A O 1
ATOM 2487 N N . LYS A 1 325 ? -8.750 -3.597 22.839 1.00 37.56 325 LYS A N 1
ATOM 2488 C CA . LYS A 1 325 ? -8.997 -4.980 23.286 1.00 37.56 325 LYS A CA 1
ATOM 2489 C C . LYS A 1 325 ? -10.278 -5.577 22.711 1.00 37.56 325 LYS A C 1
ATOM 2491 O O . LYS A 1 325 ? -10.309 -6.776 22.461 1.00 37.56 325 LYS A O 1
ATOM 2496 N N . VAL A 1 326 ? -11.303 -4.758 22.458 1.00 35.34 326 VAL A N 1
ATOM 2497 C CA . VAL A 1 326 ? -12.568 -5.195 21.826 1.00 35.34 326 VAL A CA 1
ATOM 2498 C C . VAL A 1 326 ? -12.312 -5.835 20.456 1.00 35.34 326 VAL A C 1
ATOM 2500 O O . VAL A 1 326 ? -12.977 -6.788 20.067 1.00 35.34 326 VAL A O 1
ATOM 2503 N N . TYR A 1 327 ? -11.282 -5.361 19.763 1.00 37.91 327 TYR A N 1
ATOM 2504 C CA . TYR A 1 327 ? -10.867 -5.842 18.450 1.00 37.91 327 TYR A CA 1
ATOM 2505 C C . TYR A 1 327 ? -9.781 -6.939 18.517 1.00 37.91 327 TYR A C 1
ATOM 2507 O O . TYR A 1 327 ? -9.397 -7.469 17.481 1.00 37.91 327 TYR A O 1
ATOM 2515 N N . ALA A 1 328 ? -9.296 -7.291 19.717 1.00 34.03 328 ALA A N 1
ATOM 2516 C CA . ALA A 1 328 ? -8.255 -8.299 19.960 1.00 34.03 328 ALA A CA 1
ATOM 2517 C C . ALA A 1 328 ? -8.831 -9.699 20.273 1.00 34.03 328 ALA A C 1
ATOM 2519 O O . ALA A 1 328 ? -8.156 -10.549 20.858 1.00 34.03 328 ALA A O 1
ATOM 2520 N N . TYR A 1 329 ? -10.098 -9.950 19.931 1.00 35.38 329 TYR A N 1
ATOM 2521 C CA . TYR A 1 329 ? -10.791 -11.182 20.301 1.00 35.38 329 TYR A CA 1
ATOM 2522 C C . TYR A 1 329 ? -10.307 -12.393 19.478 1.00 35.38 329 TYR A C 1
ATOM 2524 O O . TYR A 1 329 ? -10.859 -12.705 18.430 1.00 35.38 329 TYR A O 1
ATOM 2532 N N . SER A 1 330 ? -9.303 -13.120 19.988 1.00 31.69 330 SER A N 1
ATOM 2533 C CA . SER A 1 330 ? -9.317 -14.595 20.047 1.00 31.69 330 SER A CA 1
ATOM 2534 C C . SER A 1 330 ? -8.258 -15.149 21.019 1.00 31.69 330 SER A C 1
ATOM 2536 O O . SER A 1 330 ? -7.109 -15.376 20.670 1.00 31.69 330 SER A O 1
ATOM 2538 N N . ARG A 1 331 ? -8.658 -15.365 22.279 1.00 31.45 331 ARG A N 1
ATOM 2539 C CA . ARG A 1 331 ? -8.389 -16.576 23.093 1.00 31.45 331 ARG A CA 1
ATOM 2540 C C . ARG A 1 331 ? -8.674 -16.290 24.567 1.00 31.45 331 ARG A C 1
ATOM 2542 O O . ARG A 1 331 ? -7.789 -16.064 25.383 1.00 31.45 331 ARG A O 1
ATOM 2549 N N . SER A 1 332 ? -9.942 -16.411 24.921 1.00 30.78 332 SER A N 1
ATOM 2550 C CA . SER A 1 332 ? -10.358 -16.759 26.276 1.00 30.78 332 SER A CA 1
ATOM 2551 C C . SER A 1 332 ? -11.326 -17.936 26.191 1.00 30.78 332 SER A C 1
ATOM 2553 O O . SER A 1 332 ? -12.525 -17.798 26.391 1.00 30.78 332 SER A O 1
ATOM 2555 N N . SER A 1 333 ? -10.809 -19.107 25.807 1.00 27.34 333 SER A N 1
ATOM 2556 C CA . SER A 1 333 ? -11.345 -20.413 26.230 1.00 27.34 333 SER A CA 1
ATOM 2557 C C . SER A 1 333 ? -10.570 -21.566 25.593 1.00 27.34 333 SER A C 1
ATOM 2559 O O . SER A 1 333 ? -10.873 -22.017 24.492 1.00 27.34 333 SER A O 1
ATOM 2561 N N . ARG A 1 334 ? -9.587 -22.086 26.327 1.00 27.06 334 ARG A N 1
ATOM 2562 C CA . ARG A 1 334 ? -9.631 -23.455 26.864 1.00 27.06 334 ARG A CA 1
ATOM 2563 C C . ARG A 1 334 ? -8.388 -23.689 27.720 1.00 27.06 334 ARG A C 1
ATOM 2565 O O . ARG A 1 334 ? -7.266 -23.599 27.231 1.00 27.06 334 ARG A O 1
ATOM 2572 N N . ALA A 1 335 ? -8.659 -23.885 29.009 1.00 29.02 335 ALA A N 1
ATOM 2573 C CA . ALA A 1 335 ? -7.833 -24.685 29.900 1.00 29.02 335 ALA A CA 1
ATOM 2574 C C . ALA A 1 335 ? -7.801 -26.141 29.410 1.00 29.02 335 ALA A C 1
ATOM 2576 O O . ALA A 1 335 ? -8.742 -26.526 28.671 1.00 29.02 335 ALA A O 1
#

Radius of gyration: 23.24 Å; Cα contacts (8 Å, |Δi|>4): 609; chains: 1; bounding box: 74×42×62 Å

pLDDT: mean 73.46, std 21.76, range [25.97, 98.75]

Mean predicted aligned error: 15.3 Å